Protein AF-0000000079239012 (afdb_homodimer)

Foldseek 3Di:
DPPPPPCPVPPDVPDQDAWPVGATKDKDADCDLFGHRWIKIWGPCCVVPPPDRTDIDTPDDTDDPVCSVVVNVVVVVVVVVVVVVVVVVVVVVVVVD/DPPPPPCPVPPDVPDQDAWPVGATKDKDADCDLFGHRWIKIWGPCCVVPPPDRTDIGTPDDTDDPVCSVVVNVVVVVVVVVVVVVVVVVVVVVVVVD

Radius of gyration: 22.53 Å; Cα contacts (8 Å, |Δi|>4): 258; chains: 2; bounding box: 56×64×43 Å

Secondary structure (DSSP, 8-state):
------------S---PBPTTSPBEEEE--BSSSSBT--EEEETTTTTSTTSS--EEESSPPPPHHHHHHHHHHHHHHHHHHHHHHHHHHHHHHHH-/------------S---PBPTTSPBEEEE--BSSSSBT--EEEETTTTTSTTSS--EEE-SPPPPHHHHHHHHHHHHHHHHHHHHHHHHHHHHHHHH-

Organism: Prunus dulcis (NCBI:txid3755)

Solvent-accessible surface area (backbone atoms only — not comparable to full-atom values): 11498 Å² total; per-residue (Å²): 133,84,68,80,68,60,78,60,73,62,72,64,92,60,85,80,48,65,26,92,86,68,33,51,48,41,80,44,66,46,77,46,79,84,36,55,63,38,33,29,36,30,17,63,55,26,86,77,44,79,83,72,75,55,46,70,46,73,73,47,70,81,61,31,72,65,40,48,57,46,50,58,52,52,52,53,50,46,49,51,51,52,51,51,44,50,51,51,52,52,52,41,56,59,72,74,104,132,84,68,80,67,61,77,61,73,62,71,64,92,60,83,80,48,64,27,91,86,68,32,51,48,39,80,45,65,46,77,45,78,82,36,54,63,37,33,30,35,30,18,63,55,26,84,78,42,79,82,75,75,53,46,70,46,74,72,46,70,79,63,32,73,66,38,48,56,46,51,59,53,54,51,52,49,44,53,53,50,52,52,52,42,52,52,52,53,53,52,40,53,60,71,74,103

Structure (mmCIF, N/CA/C/O backbone):
data_AF-0000000079239012-model_v1
#
loop_
_entity.id
_entity.type
_entity.pdbx_description
1 polymer 'GRF zinc finger containing protein'
#
loop_
_atom_site.group_PDB
_atom_site.id
_atom_site.type_symbol
_atom_site.label_atom_id
_atom_site.label_alt_id
_atom_site.label_comp_id
_atom_site.label_asym_id
_atom_site.label_entity_id
_atom_site.label_seq_id
_atom_site.pdbx_PDB_ins_code
_atom_site.Cartn_x
_atom_site.Cartn_y
_atom_site.Cartn_z
_atom_site.occupancy
_atom_site.B_iso_or_equiv
_atom_site.auth_seq_id
_atom_site.auth_comp_id
_atom_site.auth_asym_id
_atom_site.auth_atom_id
_atom_site.pdbx_PDB_model_num
ATOM 1 N N . MET A 1 1 ? -18.062 10.617 2.109 1 28.58 1 MET A N 1
ATOM 2 C CA . MET A 1 1 ? -16.688 10.414 1.62 1 28.58 1 MET A CA 1
ATOM 3 C C . MET A 1 1 ? -15.75 10.086 2.768 1 28.58 1 MET A C 1
ATOM 5 O O . MET A 1 1 ? -15.359 10.969 3.535 1 28.58 1 MET A O 1
ATOM 9 N N . SER A 1 2 ? -15.805 8.953 3.443 1 33.53 2 SER A N 1
ATOM 10 C CA . SER A 1 2 ? -15.039 8.625 4.641 1 33.53 2 SER A CA 1
ATOM 11 C C . SER A 1 2 ? -13.539 8.633 4.363 1 33.53 2 SER A C 1
ATOM 13 O O . SER A 1 2 ? -13.078 7.992 3.414 1 33.53 2 SER A O 1
ATOM 15 N N . GLN A 1 3 ? -12.898 9.758 4.641 1 33.31 3 GLN A N 1
ATOM 16 C CA . GLN A 1 3 ? -11.461 10 4.547 1 33.31 3 GLN A CA 1
ATOM 17 C C . GLN A 1 3 ? -10.672 8.852 5.168 1 33.31 3 GLN A C 1
ATOM 19 O O . GLN A 1 3 ? -10.969 8.422 6.285 1 33.31 3 GLN A O 1
ATOM 24 N N . ILE A 1 4 ? -10.336 7.902 4.391 1 43.72 4 ILE A N 1
ATOM 25 C CA . ILE A 1 4 ? -9.352 6.941 4.883 1 43.72 4 ILE A CA 1
ATOM 26 C C . ILE A 1 4 ? -8.406 7.629 5.859 1 43.72 4 ILE A C 1
ATOM 28 O O . ILE A 1 4 ? -7.641 8.516 5.473 1 43.72 4 ILE A O 1
ATOM 32 N N . SER A 1 5 ? -8.844 7.91 7.02 1 39.56 5 SER A N 1
ATOM 33 C CA . SER A 1 5 ? -7.949 8.492 8.016 1 39.56 5 SER A CA 1
ATOM 34 C C . SER A 1 5 ? -6.754 7.586 8.281 1 39.56 5 SER A C 1
ATOM 36 O O . SER A 1 5 ? -6.91 6.496 8.836 1 39.56 5 SER A O 1
ATOM 38 N N . PHE A 1 6 ? -5.914 7.559 7.406 1 43.34 6 PHE A N 1
ATOM 39 C CA . PHE A 1 6 ? -4.664 6.934 7.812 1 43.34 6 PHE A CA 1
ATOM 40 C C . PHE A 1 6 ? -4.258 7.387 9.211 1 43.34 6 PHE A C 1
ATOM 42 O O . PHE A 1 6 ? -4.535 8.523 9.602 1 43.34 6 PHE A O 1
ATOM 49 N N . SER A 1 7 ? -4.402 6.484 10.047 1 39.81 7 SER A N 1
ATOM 50 C CA . SER A 1 7 ? -3.934 6.879 11.375 1 39.81 7 SER A CA 1
ATOM 51 C C . SER A 1 7 ? -2.783 7.875 11.281 1 39.81 7 SER A C 1
ATOM 53 O O . SER A 1 7 ? -1.708 7.543 10.773 1 39.81 7 SER A O 1
ATOM 55 N N . SER A 1 8 ? -3.156 8.992 10.758 1 40.69 8 SER A N 1
ATOM 56 C CA . SER A 1 8 ? -2.174 10.039 11.008 1 40.69 8 SER A CA 1
ATOM 57 C C . SER A 1 8 ? -1.618 9.953 12.422 1 40.69 8 SER A C 1
ATOM 59 O O . SER A 1 8 ? -2.377 9.969 13.398 1 40.69 8 SER A O 1
ATOM 61 N N . THR A 1 9 ? -0.721 8.906 12.633 1 40.69 9 THR A N 1
ATOM 62 C CA . THR A 1 9 ? -0.052 9.141 13.906 1 40.69 9 THR A CA 1
ATOM 63 C C . THR A 1 9 ? -0.045 10.625 14.258 1 40.69 9 THR A C 1
ATOM 65 O O . THR A 1 9 ? 0.462 11.445 13.492 1 40.69 9 THR A O 1
ATOM 68 N N . ASN A 1 10 ? -1.224 11.062 14.68 1 42.16 10 ASN A N 1
ATOM 69 C CA . ASN A 1 10 ? -1.181 12.383 15.289 1 42.16 10 ASN A CA 1
ATOM 70 C C . ASN A 1 10 ? 0.164 12.656 15.953 1 42.16 10 ASN A C 1
ATOM 72 O O . ASN A 1 10 ? 0.58 11.906 16.844 1 42.16 10 ASN A O 1
ATOM 76 N N . PRO A 1 11 ? 1.068 13.352 15.344 1 42.5 11 PRO A N 1
ATOM 77 C CA . PRO A 1 11 ? 2.248 13.648 16.156 1 42.5 11 PRO A CA 1
ATOM 78 C C . PRO A 1 11 ? 1.904 13.898 17.625 1 42.5 11 PRO A C 1
ATOM 80 O O . PRO A 1 11 ? 0.874 14.508 17.922 1 42.5 11 PRO A O 1
ATOM 83 N N . SER A 1 12 ? 2.064 13.102 18.469 1 44.91 12 SER A N 1
ATOM 84 C CA . SER A 1 12 ? 2.109 13.602 19.844 1 44.91 12 SER A CA 1
ATOM 85 C C . SER A 1 12 ? 2.336 15.109 19.859 1 44.91 12 SER A C 1
ATOM 87 O O . SER A 1 12 ? 2.896 15.68 18.922 1 44.91 12 SER A O 1
ATOM 89 N N . LEU 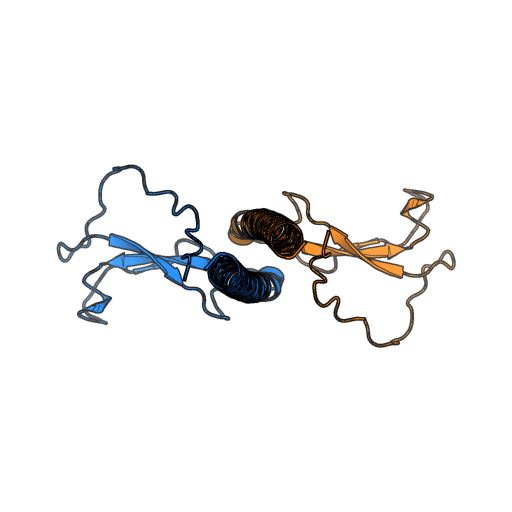A 1 13 ? 1.49 15.938 20.656 1 47.38 13 LEU A N 1
ATOM 90 C CA . LEU A 1 13 ? 1.817 17.297 21.078 1 47.38 13 LEU A CA 1
ATOM 91 C C . LEU A 1 13 ? 3.328 17.5 21.094 1 47.38 13 LEU A C 1
ATOM 93 O O . LEU A 1 13 ? 3.822 18.391 21.812 1 47.38 13 LEU A O 1
ATOM 97 N N . SER A 1 14 ? 4.137 16.625 20.719 1 51.59 14 SER A N 1
ATOM 98 C CA . SER A 1 14 ? 5.559 16.953 20.703 1 51.59 14 SER A CA 1
ATOM 99 C C . SER A 1 14 ? 5.789 18.344 20.141 1 51.59 14 SER A C 1
ATOM 101 O O . SER A 1 14 ? 4.938 18.891 19.438 1 51.59 14 SER A O 1
ATOM 103 N N . ALA A 1 15 ? 7.02 19.031 20.266 1 62.59 15 ALA A N 1
ATOM 104 C CA . ALA A 1 15 ? 7.574 20.359 20.016 1 62.59 15 ALA A CA 1
ATOM 105 C C . ALA A 1 15 ? 7.281 20.812 18.578 1 62.59 15 ALA A C 1
ATOM 107 O O . ALA A 1 15 ? 7.73 20.188 17.625 1 62.59 15 ALA A O 1
ATOM 108 N N . ARG A 1 16 ? 6.137 21.391 18.312 1 76.62 16 ARG A N 1
ATOM 109 C CA . ARG A 1 16 ? 5.855 22.062 17.047 1 76.62 16 ARG A CA 1
ATOM 110 C C . ARG A 1 16 ? 7.113 22.703 16.469 1 76.62 16 ARG A C 1
ATOM 112 O O . ARG A 1 16 ? 7.672 23.625 17.062 1 76.62 16 ARG A O 1
ATOM 119 N N . LYS A 1 17 ? 7.703 22.078 15.445 1 89.06 17 LYS A N 1
ATOM 120 C CA . LYS A 1 17 ? 8.867 22.625 14.758 1 89.06 17 LYS A CA 1
ATOM 121 C C . LYS A 1 17 ? 8.508 23.875 13.977 1 89.06 17 LYS A C 1
ATOM 123 O O . LYS A 1 17 ? 7.43 23.969 13.383 1 89.06 17 LYS A O 1
ATOM 128 N N . LEU A 1 18 ? 9.289 24.906 14.211 1 92 18 LEU A N 1
ATOM 129 C CA . LEU A 1 18 ? 9.055 26.172 13.531 1 92 18 LEU A CA 1
ATOM 130 C C . LEU A 1 18 ? 10.047 26.375 12.391 1 92 18 LEU A C 1
ATOM 132 O O . LEU A 1 18 ? 11.227 26.016 12.516 1 92 18 LEU A O 1
ATOM 136 N N . CYS A 1 19 ? 9.492 26.766 11.312 1 93.19 19 CYS A N 1
ATOM 137 C CA . CYS A 1 19 ? 10.305 27.25 10.195 1 93.19 19 CYS A CA 1
ATOM 138 C C . CYS A 1 19 ? 11.039 28.531 10.57 1 93.19 19 CYS A C 1
ATOM 140 O O . CYS A 1 19 ? 10.664 29.203 11.531 1 93.19 19 CYS A O 1
ATOM 142 N N . ARG A 1 20 ? 12.07 28.797 9.82 1 91.06 20 ARG A N 1
ATOM 143 C CA . ARG A 1 20 ? 12.812 30.031 10.07 1 91.06 20 ARG A CA 1
ATOM 144 C C . ARG A 1 20 ? 11.922 31.25 9.914 1 91.06 20 ARG A C 1
ATOM 146 O O . ARG A 1 20 ? 12.133 32.281 10.578 1 91.06 20 ARG A O 1
ATOM 153 N N . CYS A 1 21 ? 10.875 31.141 9.117 1 89.12 21 CYS A N 1
ATOM 154 C CA . CYS A 1 21 ? 10 32.281 8.844 1 89.12 21 CYS A CA 1
ATOM 155 C C . CYS A 1 21 ? 8.961 32.438 9.953 1 89.12 21 CYS A C 1
ATOM 157 O O . CYS A 1 21 ? 8.219 33.406 9.969 1 89.12 21 CYS A O 1
ATOM 159 N N . GLY A 1 22 ? 8.906 31.5 10.852 1 89.38 22 GLY A N 1
ATOM 160 C CA . GLY A 1 22 ? 7.973 31.594 11.961 1 89.38 22 GLY A CA 1
ATOM 161 C C . GLY A 1 22 ? 6.75 30.719 11.789 1 89.38 22 GLY A C 1
ATOM 162 O O . GLY A 1 22 ? 5.941 30.578 12.711 1 89.38 22 GLY A O 1
ATOM 163 N N . GLY A 1 23 ? 6.629 30.094 10.641 1 89.38 23 GLY A N 1
ATOM 164 C CA . GLY A 1 23 ? 5.496 29.203 10.398 1 89.38 23 GLY A CA 1
ATOM 165 C C . GLY A 1 23 ? 5.691 27.828 10.984 1 89.38 23 GLY A C 1
ATOM 166 O O . GLY A 1 23 ? 6.82 27.406 11.242 1 89.38 23 GLY A O 1
ATOM 167 N N . TYR A 1 24 ? 4.672 27.141 11.148 1 90.94 24 TYR A N 1
ATOM 168 C CA . TYR A 1 24 ? 4.762 25.766 11.641 1 90.94 24 TYR A CA 1
ATOM 169 C C . TYR A 1 24 ? 5.184 24.812 10.523 1 90.94 24 TYR A C 1
ATOM 171 O O . TYR A 1 24 ? 4.812 25 9.367 1 90.94 24 TYR A O 1
ATOM 179 N N . ILE A 1 25 ? 6.012 23.891 10.891 1 91.69 25 ILE A N 1
ATOM 180 C CA . ILE A 1 25 ? 6.348 22.812 9.969 1 91.69 25 ILE A CA 1
ATOM 181 C C . ILE A 1 25 ? 5.359 21.672 10.141 1 91.69 25 ILE A C 1
ATOM 183 O O . ILE A 1 25 ? 5.176 21.156 11.25 1 91.69 25 ILE A O 1
ATOM 187 N N . LYS A 1 26 ? 4.734 21.328 8.984 1 92.31 26 LYS A N 1
ATOM 188 C CA . LYS A 1 26 ? 3.711 20.297 9.023 1 92.31 26 LYS A CA 1
ATOM 189 C C . LYS A 1 26 ? 4.113 19.094 8.156 1 92.31 26 LYS A C 1
ATOM 191 O O . LYS A 1 26 ? 4.871 19.25 7.195 1 92.31 26 LYS A O 1
ATOM 196 N N . THR A 1 27 ? 3.68 17.922 8.625 1 92.94 27 THR A N 1
ATOM 197 C CA . THR A 1 27 ? 3.875 16.688 7.855 1 92.94 27 THR A CA 1
ATOM 198 C C . THR A 1 27 ? 2.727 16.484 6.875 1 92.94 27 THR A C 1
ATOM 200 O O . THR A 1 27 ? 1.557 16.609 7.242 1 92.94 27 THR A O 1
ATOM 203 N N . TRP A 1 28 ? 3.109 16.219 5.621 1 92 28 TRP A N 1
ATOM 204 C CA . TRP A 1 28 ? 2.137 15.984 4.559 1 92 28 TRP A CA 1
ATOM 205 C C . TRP A 1 28 ? 2.369 14.625 3.895 1 92 28 TRP A C 1
ATOM 207 O O . TRP A 1 28 ? 3.5 14.141 3.85 1 92 28 TRP A O 1
ATOM 217 N N . THR A 1 29 ? 1.239 14.055 3.451 1 94.56 29 THR A N 1
ATOM 218 C CA . THR A 1 29 ? 1.295 12.773 2.76 1 94.56 29 THR A CA 1
ATOM 219 C C . THR A 1 29 ? 0.587 12.859 1.409 1 94.56 29 THR A C 1
ATOM 221 O O . THR A 1 29 ? -0.642 12.789 1.343 1 94.56 29 THR A O 1
ATOM 224 N N . PRO A 1 30 ? 1.307 13.016 0.341 1 93.69 30 PRO A N 1
ATOM 225 C CA . PRO A 1 30 ? 0.691 12.984 -0.988 1 93.69 30 PRO A CA 1
ATOM 226 C C . PRO A 1 30 ? 0.228 11.586 -1.391 1 93.69 30 PRO A C 1
ATOM 228 O O . PRO A 1 30 ? 0.827 10.594 -0.976 1 93.69 30 PRO A O 1
ATOM 231 N N . TRP A 1 31 ? -0.716 11.492 -2.205 1 95 31 TRP A N 1
ATOM 232 C CA . TRP A 1 31 ? -1.249 10.227 -2.688 1 95 31 TRP A CA 1
ATOM 233 C C . TRP A 1 31 ? -1.286 10.195 -4.211 1 95 31 TRP A C 1
ATOM 235 O O . TRP A 1 31 ? -2.248 9.703 -4.805 1 95 31 TRP A O 1
ATOM 245 N N . THR A 1 32 ? -0.227 10.703 -4.758 1 94.94 32 THR A N 1
ATOM 246 C CA . THR A 1 32 ? -0.101 10.688 -6.211 1 94.94 32 THR A CA 1
ATOM 247 C C . THR A 1 32 ? 0.492 9.359 -6.684 1 94.94 32 THR A C 1
ATOM 249 O O . THR A 1 32 ? 1.014 8.586 -5.879 1 94.94 32 THR A O 1
ATOM 252 N N . ASP A 1 33 ? 0.513 9.094 -7.938 1 92.44 33 ASP A N 1
ATOM 253 C CA . ASP A 1 33 ? 1.053 7.855 -8.492 1 92.44 33 ASP A CA 1
ATOM 254 C C . ASP A 1 33 ? 2.564 7.777 -8.297 1 92.44 33 ASP A C 1
ATOM 256 O O . ASP A 1 33 ? 3.121 6.688 -8.156 1 92.44 33 ASP A O 1
ATOM 260 N N . LEU A 1 34 ? 3.232 8.812 -8.203 1 93.25 34 LEU A N 1
ATOM 261 C CA . LEU A 1 34 ? 4.684 8.867 -8.078 1 93.25 34 LEU A CA 1
ATOM 262 C C . LEU A 1 34 ? 5.109 8.773 -6.617 1 93.25 34 LEU A C 1
ATOM 264 O O . LEU A 1 34 ? 6.184 8.25 -6.309 1 93.25 34 LEU A O 1
ATOM 268 N N . ASN A 1 35 ? 4.324 9.32 -5.742 1 96.25 35 ASN A N 1
ATOM 269 C CA . ASN A 1 35 ? 4.645 9.367 -4.32 1 96.25 35 ASN A CA 1
ATOM 270 C C . ASN A 1 35 ? 3.457 8.922 -3.467 1 96.25 35 ASN A C 1
ATOM 272 O O . ASN A 1 35 ? 2.986 9.68 -2.613 1 96.25 35 ASN A O 1
ATOM 276 N N . PRO A 1 36 ? 3.113 7.738 -3.66 1 96.81 36 PRO A N 1
ATOM 277 C CA . PRO A 1 36 ? 1.96 7.316 -2.861 1 96.81 36 PRO A CA 1
ATOM 278 C C . PRO A 1 36 ? 2.307 7.102 -1.39 1 96.81 36 PRO A C 1
ATOM 280 O O . PRO A 1 36 ? 3.025 6.156 -1.054 1 96.81 36 PRO A O 1
ATOM 283 N N . GLY A 1 37 ? 1.843 7.992 -0.649 1 95.56 37 GLY A N 1
ATOM 284 C CA . GLY A 1 37 ? 1.962 7.801 0.788 1 95.56 37 GLY A CA 1
ATOM 285 C C . GLY A 1 37 ? 3.277 8.305 1.351 1 95.56 37 GLY A C 1
ATOM 286 O O . GLY A 1 37 ? 3.527 8.195 2.553 1 95.56 37 GLY A O 1
ATOM 287 N N . ARG A 1 38 ? 4.16 8.844 0.427 1 96.44 38 ARG A N 1
ATOM 288 C CA . ARG A 1 38 ? 5.445 9.344 0.902 1 96.44 38 ARG A CA 1
ATOM 289 C C . ARG A 1 38 ? 5.266 10.633 1.701 1 96.44 38 ARG A C 1
ATOM 291 O O . ARG A 1 38 ? 4.645 11.586 1.225 1 96.44 38 ARG A O 1
ATOM 298 N N . ARG A 1 39 ? 5.977 10.625 2.826 1 96.38 39 ARG A N 1
ATOM 299 C CA . ARG A 1 39 ? 5.754 11.789 3.676 1 96.38 39 ARG A CA 1
ATOM 300 C C . ARG A 1 39 ? 6.863 12.82 3.494 1 96.38 39 ARG A C 1
ATOM 302 O O . ARG A 1 39 ? 8.016 12.4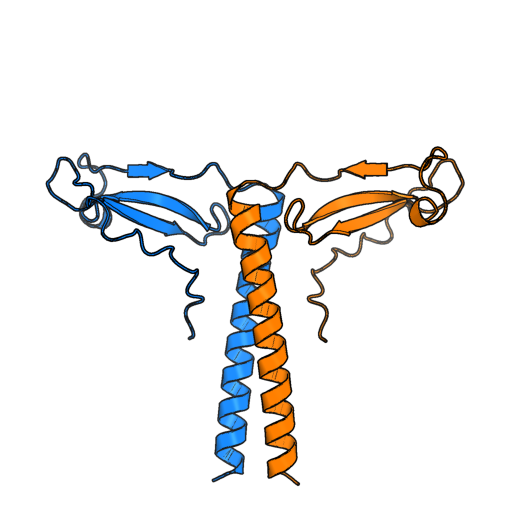61 3.234 1 96.38 39 ARG A O 1
ATOM 309 N N . PHE A 1 40 ? 6.406 14.023 3.627 1 93 40 PHE A N 1
ATOM 310 C CA . PHE A 1 40 ? 7.352 15.133 3.689 1 93 40 PHE A CA 1
ATOM 311 C C . PHE A 1 40 ? 6.906 16.156 4.719 1 93 40 PHE A C 1
ATOM 313 O O . PHE A 1 40 ? 5.762 16.141 5.176 1 93 40 PHE A O 1
ATOM 320 N N . GLU A 1 41 ? 7.848 16.953 5.152 1 93.31 41 GLU A N 1
ATOM 321 C CA . GLU A 1 41 ? 7.531 18.078 6.016 1 93.31 41 GLU A CA 1
ATOM 322 C C . GLU A 1 41 ? 7.762 19.406 5.293 1 93.31 41 GLU A C 1
ATOM 324 O O . GLU A 1 41 ? 8.711 19.547 4.516 1 93.31 41 GLU A O 1
ATOM 329 N N . ALA A 1 42 ? 6.852 20.312 5.594 1 92.31 42 ALA A N 1
ATOM 330 C CA . ALA A 1 42 ? 6.98 21.625 4.973 1 92.31 42 ALA A CA 1
ATOM 331 C C . ALA A 1 42 ? 6.383 22.719 5.859 1 92.31 42 ALA A C 1
ATOM 333 O O . ALA A 1 42 ? 5.492 22.453 6.664 1 92.31 42 ALA A O 1
ATOM 334 N N . CYS A 1 43 ? 7.02 23.844 5.668 1 92.94 43 CYS A N 1
ATOM 335 C CA . CYS A 1 43 ? 6.449 25 6.328 1 92.94 43 CYS A CA 1
ATOM 336 C C . CYS A 1 43 ? 5.031 25.266 5.836 1 92.94 43 CYS A C 1
ATOM 338 O O . CYS A 1 43 ? 4.766 25.219 4.633 1 92.94 43 CYS A O 1
ATOM 340 N N . GLU A 1 44 ? 4.168 25.484 6.66 1 89.38 44 GLU A N 1
ATOM 341 C CA . GLU A 1 44 ? 2.775 25.734 6.297 1 89.38 44 GLU A CA 1
ATOM 342 C C . GLU A 1 44 ? 2.633 27.016 5.48 1 89.38 44 GLU A C 1
ATOM 344 O O . GLU A 1 44 ? 1.663 27.172 4.738 1 89.38 44 GLU A O 1
ATOM 349 N N . MET A 1 45 ? 3.623 27.859 5.605 1 86.62 45 MET A N 1
ATOM 350 C CA . MET A 1 45 ? 3.576 29.109 4.871 1 86.62 45 MET A CA 1
ATOM 351 C C . MET A 1 45 ? 4.102 28.938 3.449 1 86.62 45 MET A C 1
ATOM 353 O O . MET A 1 45 ? 4.035 29.859 2.637 1 86.62 45 MET A O 1
ATOM 357 N N . SER A 1 46 ? 4.73 27.672 3.229 1 83.12 46 SER A N 1
ATOM 358 C CA . SER A 1 46 ? 5.289 27.406 1.905 1 83.12 46 SER A CA 1
ATOM 359 C C . SER A 1 46 ? 4.199 27.406 0.838 1 83.12 46 SER A C 1
ATOM 361 O O . SER A 1 46 ? 4.414 27.875 -0.279 1 83.12 46 SER A O 1
ATOM 363 N N . ARG A 1 47 ? 3.072 26.703 1.142 1 70.38 47 ARG A N 1
ATOM 364 C CA . ARG A 1 47 ? 1.999 26.703 0.153 1 70.38 47 ARG A CA 1
ATOM 365 C C . ARG A 1 47 ? 1.629 28.109 -0.271 1 70.38 47 ARG A C 1
ATOM 367 O O . ARG A 1 47 ? 1.174 28.328 -1.396 1 70.38 47 ARG A O 1
ATOM 374 N N . ARG A 1 48 ? 1.799 29.062 0.67 1 61.09 48 ARG A N 1
ATOM 375 C CA . ARG A 1 48 ? 1.431 30.453 0.399 1 61.09 48 ARG A CA 1
ATOM 376 C C . ARG A 1 48 ? 2.506 31.156 -0.425 1 61.09 48 ARG A C 1
ATOM 378 O O . ARG A 1 48 ? 2.197 32 -1.255 1 61.09 48 ARG A O 1
ATOM 385 N N . ASN A 1 49 ? 3.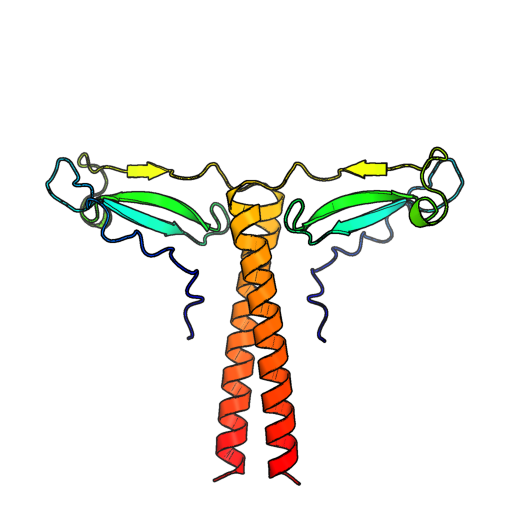834 30.797 -0.319 1 59.22 49 ASN A N 1
ATOM 386 C CA . ASN A 1 49 ? 4.902 31.5 -1.031 1 59.22 49 ASN A CA 1
ATOM 387 C C . ASN A 1 49 ? 5.992 30.531 -1.484 1 59.22 49 ASN A C 1
ATOM 389 O O . ASN A 1 49 ? 7 30.359 -0.793 1 59.22 49 ASN A O 1
ATOM 393 N N . ARG A 1 50 ? 5.781 29.828 -2.482 1 56.81 50 ARG A N 1
ATOM 394 C CA . ARG A 1 50 ? 6.734 28.922 -3.105 1 56.81 50 ARG A CA 1
ATOM 395 C C . ARG A 1 50 ? 8.039 29.641 -3.441 1 56.81 50 ARG A C 1
ATOM 397 O O . ARG A 1 50 ? 8.016 30.766 -3.939 1 56.81 50 ARG A O 1
ATOM 404 N N . GLY A 1 51 ? 9.117 29.297 -2.809 1 61.56 51 GLY A N 1
ATOM 405 C CA . GLY A 1 51 ? 10.406 29.844 -3.205 1 61.56 51 GLY A CA 1
ATOM 406 C C . GLY A 1 51 ? 11.055 30.688 -2.127 1 61.56 51 GLY A C 1
ATOM 407 O O . GLY A 1 51 ? 12.195 31.125 -2.283 1 61.56 51 GLY A O 1
ATOM 408 N N . ASN A 1 52 ? 10.43 30.969 -1.059 1 65.06 52 ASN A N 1
ATOM 409 C CA . ASN A 1 52 ? 10.992 32.031 -0.207 1 65.06 52 ASN A CA 1
ATOM 410 C C . ASN A 1 52 ? 11.656 31.438 1.034 1 65.06 52 ASN A C 1
ATOM 412 O O . ASN A 1 52 ? 11.664 32.062 2.096 1 65.06 52 ASN A O 1
ATOM 416 N N . GLY A 1 53 ? 12.336 30.281 0.831 1 83.94 53 GLY A N 1
ATOM 417 C CA . GLY A 1 53 ? 13.156 29.859 1.947 1 83.94 53 GLY A CA 1
ATOM 418 C C . GLY A 1 53 ? 12.398 29.047 2.979 1 83.94 53 GLY A C 1
ATOM 419 O O . GLY A 1 53 ? 12.82 28.938 4.133 1 83.94 53 GLY A O 1
ATOM 420 N N . HIS A 1 54 ? 11.297 28.656 2.58 1 90.69 54 HIS A N 1
ATOM 421 C CA . HIS A 1 54 ? 10.523 27.859 3.527 1 90.69 54 HIS A CA 1
ATOM 422 C C . HIS A 1 54 ? 11.062 26.438 3.621 1 90.69 54 HIS A C 1
ATOM 424 O O . HIS A 1 54 ? 11.516 25.875 2.621 1 90.69 54 HIS A O 1
ATOM 430 N N . HIS A 1 55 ? 11.023 25.984 4.832 1 92.94 55 HIS A N 1
ATOM 431 C CA . HIS A 1 55 ? 11.492 24.625 5.09 1 92.94 55 HIS A CA 1
ATOM 432 C C . HIS A 1 55 ? 10.672 23.609 4.305 1 92.94 55 HIS A C 1
ATOM 434 O O . HIS A 1 55 ? 9.445 23.734 4.211 1 92.94 55 HIS A O 1
ATOM 440 N N . TRP A 1 56 ? 11.383 22.688 3.682 1 93.12 56 TRP A N 1
ATOM 441 C CA . TRP A 1 56 ? 10.789 21.531 3.012 1 93.12 56 TRP A CA 1
ATOM 442 C C . TRP A 1 56 ? 11.773 20.375 2.947 1 93.12 56 TRP A C 1
ATOM 444 O O . TRP A 1 56 ? 12.945 20.562 2.617 1 93.12 56 TRP A O 1
ATOM 454 N N . GLU A 1 57 ? 11.266 19.109 3.396 1 93.44 57 GLU A N 1
ATOM 455 C CA . GLU A 1 57 ? 12.133 17.922 3.357 1 93.44 57 GLU A CA 1
ATOM 456 C C . GLU A 1 57 ? 11.312 16.641 3.312 1 93.44 57 GLU A C 1
ATOM 458 O O . GLU A 1 57 ? 10.305 16.516 4.016 1 93.44 57 GLU A O 1
ATOM 463 N N . TRP A 1 58 ? 11.891 15.719 2.502 1 95.25 58 TRP A N 1
ATOM 464 C CA . TRP A 1 58 ? 11.266 14.406 2.539 1 95.25 58 TRP A CA 1
ATOM 465 C C . TRP A 1 58 ? 11.547 13.703 3.861 1 95.25 58 TRP A C 1
ATOM 467 O O . TRP A 1 58 ? 12.672 13.742 4.363 1 95.25 58 TRP A O 1
ATOM 477 N N . LEU A 1 59 ? 10.492 13.125 4.328 1 95 59 LEU A N 1
ATOM 478 C CA . LEU A 1 59 ? 10.648 12.32 5.531 1 95 59 LEU A CA 1
ATOM 479 C C . LEU A 1 59 ? 10.93 10.867 5.18 1 95 59 LEU A C 1
ATOM 481 O O . LEU A 1 59 ? 11.617 10.164 5.922 1 95 59 LEU A O 1
ATOM 485 N N . ASP A 1 60 ? 10.414 10.461 4.035 1 96.56 60 ASP A N 1
ATOM 486 C CA . ASP A 1 60 ? 10.539 9.07 3.615 1 96.56 60 ASP A CA 1
ATOM 487 C C . ASP A 1 60 ? 11.367 8.953 2.34 1 96.56 60 ASP A C 1
ATOM 489 O O . ASP A 1 60 ? 11.422 9.891 1.54 1 96.56 60 ASP A O 1
ATOM 493 N N . ALA A 1 61 ? 12 7.758 2.23 1 96.69 61 ALA A N 1
ATOM 494 C CA . ALA A 1 61 ? 12.594 7.414 0.939 1 96.69 61 ALA A CA 1
ATOM 495 C C . ALA A 1 61 ? 11.516 7.246 -0.129 1 96.69 61 ALA A C 1
ATOM 497 O O . ALA A 1 61 ? 10.328 7.148 0.189 1 96.69 61 ALA A O 1
ATOM 498 N N . PRO A 1 62 ? 11.977 7.258 -1.313 1 96.88 62 PRO A N 1
ATOM 499 C CA . PRO A 1 62 ? 10.977 7.004 -2.357 1 96.88 62 PRO A CA 1
ATOM 500 C C . PRO A 1 62 ? 10.242 5.68 -2.164 1 96.88 62 PRO A C 1
ATOM 502 O O . PRO A 1 62 ? 10.852 4.691 -1.741 1 96.88 62 PRO A O 1
ATOM 505 N N . THR A 1 63 ? 9.055 5.703 -2.486 1 97.06 63 THR A N 1
ATOM 506 C CA . THR A 1 63 ? 8.273 4.473 -2.434 1 97.06 63 THR A CA 1
ATOM 507 C C . THR A 1 63 ? 8.82 3.445 -3.424 1 97.06 63 THR A C 1
ATOM 509 O O . THR A 1 63 ? 9.148 3.787 -4.562 1 97.06 63 THR A O 1
ATOM 512 N N . CYS A 1 64 ? 8.875 2.256 -2.902 1 97.31 64 CYS A N 1
ATOM 513 C CA . CYS A 1 64 ? 9.422 1.186 -3.729 1 97.31 64 CYS A CA 1
ATOM 514 C C . CYS A 1 64 ? 8.492 0.874 -4.898 1 97.31 64 CYS A C 1
ATOM 516 O O . CYS A 1 64 ? 7.32 1.248 -4.887 1 97.31 64 CYS A O 1
ATOM 518 N N . ALA A 1 65 ? 9.062 0.165 -5.871 1 95.88 65 ALA A N 1
ATOM 519 C CA . ALA A 1 65 ? 8.336 -0.123 -7.105 1 95.88 65 ALA A CA 1
ATOM 520 C C . ALA A 1 65 ? 7.027 -0.854 -6.812 1 95.88 65 ALA A C 1
ATOM 522 O O . ALA A 1 65 ? 5.973 -0.489 -7.336 1 95.88 65 ALA A O 1
ATOM 523 N N . ARG A 1 66 ? 7.125 -1.837 -6.039 1 95.31 66 ARG A N 1
ATOM 524 C CA . ARG A 1 66 ? 5.926 -2.605 -5.715 1 95.31 66 ARG A CA 1
ATOM 525 C C . ARG A 1 66 ? 4.898 -1.742 -4.996 1 95.31 66 ARG A C 1
ATOM 527 O O . ARG A 1 66 ? 3.695 -1.86 -5.242 1 95.31 66 ARG A O 1
ATOM 534 N N . GLY A 1 67 ? 5.363 -0.94 -4.117 1 95.62 67 GLY A N 1
ATOM 535 C CA . GLY A 1 67 ? 4.461 -0.02 -3.443 1 95.62 67 GLY A CA 1
ATOM 536 C C . GLY A 1 67 ? 3.74 0.915 -4.398 1 95.62 67 GLY A C 1
ATOM 537 O O . GLY A 1 67 ? 2.547 1.179 -4.234 1 95.62 67 GLY A O 1
ATOM 538 N N . LYS A 1 68 ? 4.449 1.38 -5.367 1 97 68 LYS A N 1
ATOM 539 C CA . LYS A 1 68 ? 3.854 2.287 -6.344 1 97 68 LYS A CA 1
ATOM 540 C C . LYS A 1 68 ? 2.775 1.584 -7.164 1 97 68 LYS A C 1
ATOM 542 O O . LYS A 1 68 ? 1.854 2.229 -7.668 1 97 68 LYS A O 1
ATOM 547 N N . GLU A 1 69 ? 2.938 0.328 -7.195 1 95.81 69 GLU A N 1
ATOM 548 C CA . GLU A 1 69 ? 1.933 -0.462 -7.902 1 95.81 69 GLU A CA 1
ATOM 549 C C . GLU A 1 69 ? 0.732 -0.757 -7.008 1 95.81 69 GLU A C 1
ATOM 551 O O . GLU A 1 69 ? -0.415 -0.558 -7.41 1 95.81 69 GLU A O 1
ATOM 556 N N . LEU A 1 70 ? 1.008 -1.1 -5.836 1 96.62 70 LEU A N 1
ATOM 557 C CA . LEU A 1 70 ? -0.026 -1.677 -4.984 1 96.62 70 LEU A CA 1
ATOM 558 C C . LEU A 1 70 ? -0.816 -0.584 -4.273 1 96.62 70 LEU A C 1
ATOM 560 O O . LEU A 1 70 ? -2.045 -0.655 -4.188 1 96.62 70 LEU A O 1
ATOM 564 N N . ILE A 1 71 ? -0.127 0.379 -3.781 1 96.56 71 ILE A N 1
ATOM 565 C CA . ILE A 1 71 ? -0.76 1.326 -2.869 1 96.56 71 ILE A CA 1
ATOM 566 C C . ILE A 1 71 ? -1.856 2.096 -3.605 1 96.56 71 ILE A C 1
ATOM 568 O O . ILE A 1 71 ? -3 2.146 -3.148 1 96.56 71 ILE A O 1
ATOM 572 N N . PRO A 1 72 ? -1.572 2.635 -4.805 1 96.12 72 PRO A N 1
ATOM 573 C CA . PRO A 1 72 ? -2.674 3.307 -5.5 1 96.12 72 PRO A CA 1
ATOM 574 C C . PRO A 1 72 ? -3.834 2.365 -5.812 1 96.12 72 PRO A C 1
ATOM 576 O O . PRO A 1 72 ? -4.996 2.77 -5.742 1 96.12 72 PRO A O 1
ATOM 579 N N . GLY A 1 73 ? -3.574 1.186 -6.152 1 95 73 GLY A N 1
ATOM 580 C CA . GLY A 1 73 ? -4.617 0.21 -6.422 1 95 73 GLY A CA 1
ATOM 581 C C . GLY A 1 73 ? -5.5 -0.068 -5.219 1 95 73 GLY A C 1
ATOM 582 O O . GLY A 1 73 ? -6.727 -0.112 -5.34 1 95 73 GLY A O 1
ATOM 583 N N . LEU A 1 74 ? -4.855 -0.235 -4.117 1 94.75 74 LEU A N 1
ATOM 584 C CA . LEU A 1 74 ? -5.598 -0.475 -2.883 1 94.75 74 LEU A CA 1
ATOM 585 C C . LEU A 1 74 ? -6.465 0.728 -2.525 1 94.75 74 LEU A C 1
ATOM 587 O O . LEU A 1 74 ? -7.609 0.567 -2.1 1 94.75 74 LEU A O 1
ATOM 591 N N . MET A 1 75 ? -5.984 1.875 -2.75 1 94.56 75 MET A N 1
ATOM 592 C CA . MET A 1 75 ? -6.723 3.102 -2.463 1 94.56 75 MET A CA 1
ATOM 593 C C . MET A 1 75 ? -7.941 3.225 -3.369 1 94.56 75 MET A C 1
ATOM 595 O O . MET A 1 75 ? -9.016 3.621 -2.918 1 94.56 75 MET A O 1
ATOM 599 N N . ARG A 1 76 ? -7.758 2.912 -4.621 1 95.31 76 ARG A N 1
ATOM 600 C CA . ARG A 1 76 ? -8.891 2.967 -5.543 1 95.31 76 ARG A CA 1
ATOM 601 C C . ARG A 1 76 ? -9.977 1.982 -5.133 1 95.31 76 ARG A C 1
ATOM 603 O O . ARG A 1 76 ? -11.164 2.311 -5.168 1 95.31 76 ARG A O 1
ATOM 610 N N . ARG A 1 77 ? -9.609 0.875 -4.77 1 95.94 77 ARG A N 1
ATOM 611 C CA . ARG A 1 77 ? -10.57 -0.136 -4.352 1 95.94 77 ARG A CA 1
ATOM 612 C C . ARG A 1 77 ? -11.305 0.298 -3.086 1 95.94 77 ARG A C 1
ATOM 614 O O . ARG A 1 77 ? -12.516 0.102 -2.967 1 95.94 77 ARG A O 1
ATOM 621 N N . MET A 1 78 ? -10.555 0.811 -2.227 1 95.88 78 MET A N 1
ATOM 622 C CA . MET A 1 78 ? -11.156 1.276 -0.981 1 95.88 78 MET A CA 1
ATOM 623 C C . MET A 1 78 ? -12.172 2.381 -1.249 1 95.88 78 MET A C 1
ATOM 625 O O . MET A 1 78 ? -13.25 2.398 -0.648 1 95.88 78 MET A O 1
ATOM 629 N N . ARG A 1 79 ? -11.844 3.197 -2.088 1 95.12 79 ARG A N 1
ATOM 630 C CA . ARG A 1 79 ? -12.781 4.254 -2.449 1 95.12 79 ARG A CA 1
ATOM 631 C C . ARG A 1 79 ? -14.047 3.672 -3.074 1 95.12 79 ARG A C 1
ATOM 633 O O . ARG A 1 79 ? -15.156 4.109 -2.764 1 95.12 79 ARG A O 1
ATOM 640 N N . ALA A 1 80 ? -13.836 2.75 -3.941 1 96.81 80 ALA A N 1
ATOM 641 C CA . ALA A 1 80 ? -14.977 2.084 -4.562 1 96.81 80 ALA A CA 1
ATOM 642 C C . ALA A 1 80 ? -15.852 1.394 -3.518 1 96.81 80 ALA A C 1
ATOM 644 O O . ALA A 1 80 ? -17.078 1.464 -3.578 1 96.81 80 ALA A O 1
ATOM 645 N N . MET A 1 81 ? -15.242 0.773 -2.533 1 96.81 81 MET A N 1
ATOM 646 C CA . MET A 1 81 ? -15.977 0.086 -1.473 1 96.81 81 MET A CA 1
ATOM 647 C C . MET A 1 81 ? -16.734 1.081 -0.606 1 96.81 81 MET A C 1
ATOM 649 O O . MET A 1 81 ? -17.844 0.796 -0.163 1 96.81 81 MET A O 1
ATOM 653 N N . GLU A 1 82 ? -16.109 2.184 -0.368 1 95.88 82 GLU A N 1
ATOM 654 C CA . GLU A 1 82 ? -16.797 3.234 0.375 1 95.88 82 GLU A CA 1
ATOM 655 C C . GLU A 1 82 ? -18.062 3.695 -0.359 1 95.88 82 GLU A C 1
ATOM 657 O O . GLU A 1 82 ? -19.109 3.889 0.258 1 95.88 82 GLU A O 1
ATOM 662 N N . GLU A 1 83 ? -17.938 3.873 -1.644 1 97 83 GLU A N 1
ATOM 663 C CA . GLU A 1 83 ? -19.094 4.273 -2.443 1 97 83 GLU A CA 1
ATOM 664 C C . GLU A 1 83 ? -20.172 3.201 -2.416 1 97 83 GLU A C 1
ATOM 666 O O . GLU A 1 83 ? -21.359 3.518 -2.318 1 97 83 GLU A O 1
ATOM 671 N N . ASP A 1 84 ? -19.828 1.984 -2.496 1 97.44 84 ASP A N 1
ATOM 672 C CA . ASP A 1 84 ? -20.766 0.877 -2.432 1 97.44 84 ASP A CA 1
ATOM 673 C C . ASP A 1 84 ? -21.516 0.862 -1.094 1 97.44 84 ASP A C 1
ATOM 675 O O . ASP A 1 84 ? -22.719 0.6 -1.045 1 97.44 84 ASP A O 1
ATOM 679 N N . LEU A 1 85 ? -20.828 1.111 -0.087 1 96.44 85 LEU A N 1
ATOM 680 C CA . LEU A 1 85 ? -21.422 1.14 1.241 1 96.44 85 LEU A CA 1
ATOM 681 C C . LEU A 1 85 ? -22.453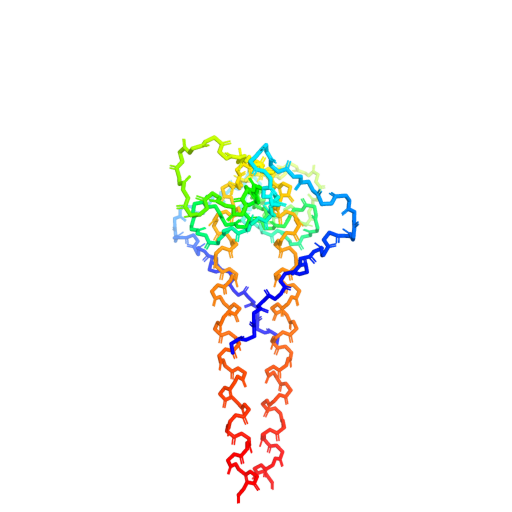 2.252 1.346 1 96.44 85 LEU A C 1
ATOM 683 O O . LEU A 1 85 ? -23.547 2.051 1.903 1 96.44 85 LEU A O 1
ATOM 687 N N . LYS A 1 86 ? -22.047 3.332 0.798 1 96.5 86 LYS A N 1
ATOM 688 C CA . LYS A 1 86 ? -22.969 4.457 0.811 1 96.5 86 LYS A CA 1
ATOM 689 C C . LYS A 1 86 ? -24.25 4.125 0.033 1 96.5 86 LYS A C 1
ATOM 691 O O . LYS A 1 86 ? -25.359 4.426 0.482 1 96.5 86 LYS A O 1
ATOM 696 N N . LEU A 1 87 ? -24.109 3.512 -1.074 1 95.5 87 LEU A N 1
ATOM 697 C CA . LEU A 1 87 ? -25.25 3.146 -1.913 1 95.5 87 LEU A CA 1
ATOM 698 C C . LEU A 1 87 ? -26.156 2.154 -1.195 1 95.5 87 LEU A C 1
ATOM 700 O O . LEU A 1 87 ? -27.375 2.295 -1.226 1 95.5 87 LEU A O 1
ATOM 704 N N . LYS A 1 88 ? -25.625 1.229 -0.51 1 95.25 88 LYS A N 1
ATOM 705 C CA . LYS A 1 88 ? -26.422 0.236 0.201 1 95.25 88 LYS A CA 1
ATOM 706 C C . LYS A 1 88 ? -27.156 0.865 1.381 1 95.25 88 LYS A C 1
ATOM 708 O O . LYS A 1 88 ? -28.281 0.469 1.701 1 95.25 88 LYS A O 1
ATOM 713 N N . GLU A 1 89 ? -26.469 1.747 1.999 1 93.12 89 GLU A N 1
ATOM 714 C CA . GLU A 1 89 ? -27.109 2.459 3.1 1 93.12 89 GLU A CA 1
ATOM 715 C C . GLU A 1 89 ? -28.312 3.26 2.609 1 93.12 89 GLU A C 1
ATOM 717 O O . GLU A 1 89 ? -29.359 3.268 3.254 1 93.12 89 GLU A O 1
ATOM 722 N N . GLU A 1 90 ? -28.172 3.9 1.485 1 94.19 90 GLU A N 1
ATOM 723 C CA . GLU A 1 90 ? -29.266 4.676 0.904 1 94.19 90 GLU A CA 1
ATOM 724 C C . GLU A 1 90 ? -30.422 3.773 0.485 1 94.19 90 GLU A C 1
ATOM 726 O O . GLU A 1 90 ? -31.594 4.117 0.683 1 94.19 90 GLU A O 1
ATOM 731 N N . GLN A 1 91 ? -30.156 2.682 -0.043 1 92.06 91 GLN A N 1
ATOM 732 C CA . GLN A 1 91 ? -31.188 1.731 -0.459 1 92.06 91 GLN A CA 1
ATOM 733 C C . GLN A 1 91 ? -31.969 1.202 0.742 1 92.06 91 GLN A C 1
ATOM 735 O O . GLN A 1 91 ? -33.188 1.033 0.673 1 92.06 91 GLN A O 1
ATOM 740 N N . LYS A 1 92 ? -31.25 0.841 1.783 1 89.69 92 LYS A N 1
ATOM 741 C CA . LYS A 1 92 ? -31.906 0.383 3.004 1 89.69 92 LYS A CA 1
ATOM 742 C C . LYS A 1 92 ? -32.844 1.445 3.551 1 89.69 92 LYS A C 1
ATOM 744 O O . LYS A 1 92 ? -33.969 1.129 3.984 1 89.69 92 LYS A O 1
ATOM 749 N N . LYS A 1 93 ? -32.438 2.684 3.57 1 88.81 93 LYS A N 1
ATOM 750 C CA . LYS A 1 93 ? -33.281 3.777 4.059 1 88.81 93 LYS A CA 1
ATOM 751 C C . LYS A 1 93 ? -34.531 3.93 3.207 1 88.81 93 LYS A C 1
ATOM 753 O O . LYS A 1 93 ? -35.594 4.23 3.729 1 88.81 93 LYS A O 1
ATOM 758 N N . GLU A 1 94 ? -34.438 3.654 1.958 1 88.38 94 GLU A N 1
ATOM 759 C CA . GLU A 1 94 ? -35.594 3.777 1.045 1 88.38 94 GLU A CA 1
ATOM 760 C C . GLU A 1 94 ? -36.594 2.66 1.271 1 88.38 94 GLU A C 1
ATOM 762 O O . GLU A 1 94 ? -37.812 2.863 1.092 1 88.38 94 GLU A O 1
ATOM 767 N N . VAL A 1 95 ? -36.219 1.508 1.667 1 85.88 95 VAL A N 1
ATOM 768 C CA . VAL A 1 95 ? -37.125 0.384 1.878 1 85.88 95 VAL A CA 1
ATOM 769 C C . VAL A 1 95 ? -37.781 0.511 3.244 1 85.88 95 VAL A C 1
ATOM 771 O O . VAL A 1 95 ? -38.906 0.029 3.439 1 85.88 95 VAL A O 1
ATOM 774 N N . GLU A 1 96 ? -37.125 1.062 4.152 1 82 96 GLU A N 1
ATOM 775 C CA . GLU A 1 96 ? -37.688 1.253 5.488 1 82 96 GLU A CA 1
ATOM 776 C C . GLU A 1 96 ? -38.719 2.355 5.488 1 82 96 GLU A C 1
ATOM 778 O O . GLU A 1 96 ? -39.625 2.367 6.34 1 82 96 GLU A O 1
ATOM 783 N N . ASP A 1 97 ? -38.594 3.354 4.613 1 76.44 97 ASP A N 1
ATOM 784 C CA . ASP A 1 97 ? -39.594 4.41 4.527 1 76.44 97 ASP A CA 1
ATOM 785 C C . ASP A 1 97 ? -40.75 3.992 3.635 1 76.44 97 ASP A C 1
ATOM 787 O O . ASP A 1 97 ? -41.906 4.352 3.896 1 76.44 97 ASP A O 1
ATOM 791 N N . MET B 1 1 ? -16.469 -13.578 1.301 1 28.77 1 MET B N 1
ATOM 792 C CA . MET B 1 1 ? -15.078 -13.195 1.503 1 28.77 1 MET B CA 1
ATOM 793 C C . MET B 1 1 ? -14.445 -12.75 0.191 1 28.77 1 MET B C 1
ATOM 795 O O . MET B 1 1 ? -14.086 -13.578 -0.646 1 28.77 1 MET B O 1
ATOM 799 N N . SER B 1 2 ? -14.828 -11.641 -0.451 1 33.38 2 SER B N 1
ATOM 800 C CA . SER B 1 2 ? -14.398 -11.227 -1.782 1 33.38 2 SER B CA 1
ATOM 801 C C . SER B 1 2 ? -12.898 -10.961 -1.819 1 33.38 2 SER B C 1
ATOM 803 O O . SER B 1 2 ? -12.367 -10.234 -0.979 1 33.38 2 SER B O 1
ATOM 805 N N . GLN B 1 3 ? -12.133 -11.977 -2.236 1 32.53 3 GLN B N 1
ATOM 806 C CA . GLN B 1 3 ? -10.688 -11.992 -2.439 1 32.53 3 GLN B CA 1
ATOM 807 C C . GLN B 1 3 ? -10.219 -10.742 -3.176 1 32.53 3 GLN B C 1
ATOM 809 O O . GLN B 1 3 ? -10.812 -10.344 -4.184 1 32.53 3 GLN B O 1
ATOM 814 N N . ILE B 1 4 ? -9.859 -9.75 -2.451 1 43.5 4 ILE B N 1
ATOM 815 C CA . ILE B 1 4 ? -9.148 -8.672 -3.123 1 43.5 4 ILE B CA 1
ATOM 816 C C . ILE B 1 4 ? -8.367 -9.227 -4.309 1 43.5 4 ILE B C 1
ATOM 818 O O . ILE B 1 4 ? -7.426 -10.008 -4.129 1 43.5 4 ILE B O 1
ATOM 822 N N . SER B 1 5 ? -9.008 -9.578 -5.359 1 39 5 SER B N 1
ATOM 823 C CA . SER B 1 5 ? -8.289 -10.039 -6.543 1 39 5 SER B CA 1
ATOM 824 C C . SER B 1 5 ? -7.305 -8.984 -7.043 1 39 5 SER B C 1
ATOM 826 O O . SER B 1 5 ? -7.715 -7.934 -7.543 1 39 5 SER B O 1
ATOM 828 N N . PHE B 1 6 ? -6.312 -8.82 -6.34 1 43.31 6 PHE B N 1
ATOM 829 C CA . PHE B 1 6 ? -5.27 -8.047 -7 1 43.31 6 PHE B CA 1
ATOM 830 C C . PHE B 1 6 ? -5.117 -8.477 -8.453 1 43.31 6 PHE B C 1
ATOM 832 O O . PHE B 1 6 ? -5.301 -9.648 -8.781 1 43.31 6 PHE B O 1
ATOM 839 N N . SER B 1 7 ? -5.602 -7.633 -9.242 1 39.84 7 SER B N 1
ATOM 840 C CA . SER B 1 7 ? -5.383 -7.992 -10.641 1 39.84 7 SER B CA 1
ATOM 841 C C . SER B 1 7 ? -4.086 -8.781 -10.812 1 39.84 7 SER B C 1
ATOM 843 O O . SER B 1 7 ? -2.998 -8.25 -10.594 1 39.84 7 SER B O 1
ATOM 845 N N . SER B 1 8 ? -4.129 -9.914 -10.211 1 40.59 8 SER B N 1
ATOM 846 C CA . SER B 1 8 ? -3.072 -10.797 -10.695 1 40.59 8 SER B CA 1
ATOM 847 C C . SER B 1 8 ? -2.9 -10.664 -12.211 1 40.59 8 SER B C 1
ATOM 849 O O . SER B 1 8 ? -3.857 -10.844 -12.969 1 40.59 8 SER B O 1
ATOM 851 N N . THR B 1 9 ? -2.246 -9.484 -12.609 1 40.84 9 THR B N 1
ATOM 852 C CA . THR B 1 9 ? -1.871 -9.648 -14.016 1 40.84 9 THR B CA 1
ATOM 853 C C . THR B 1 9 ? -1.727 -11.125 -14.367 1 40.84 9 THR B C 1
ATOM 855 O O . THR B 1 9 ? -0.952 -11.844 -13.742 1 40.84 9 THR B O 1
ATOM 858 N N . ASN B 1 10 ? -2.895 -11.734 -14.539 1 41.84 10 ASN B N 1
ATOM 859 C CA . ASN B 1 10 ? -2.793 -13.055 -15.148 1 41.84 10 ASN B CA 1
ATOM 860 C C . ASN B 1 10 ? -1.593 -13.148 -16.094 1 41.84 10 ASN B C 1
ATOM 862 O O . ASN B 1 10 ? -1.492 -12.391 -17.047 1 41.84 10 ASN B O 1
ATOM 866 N N . PRO B 1 11 ? -0.484 -13.672 -15.656 1 42.41 11 PRO B N 1
ATOM 867 C CA . PRO B 1 11 ? 0.518 -13.828 -16.719 1 42.41 11 PRO B CA 1
ATOM 868 C C . PRO B 1 11 ? -0.102 -14.164 -18.078 1 42.41 11 PRO B C 1
ATOM 870 O O . PRO B 1 11 ? -1.074 -14.922 -18.141 1 42.41 11 PRO B O 1
ATOM 873 N N . SER B 1 12 ? -0.256 -13.375 -18.938 1 44.81 12 SER B N 1
ATOM 874 C CA . SER B 1 12 ? -0.433 -13.914 -20.281 1 44.81 12 SER B CA 1
ATOM 875 C C . SER B 1 12 ? -0.01 -15.375 -20.359 1 44.81 12 SER B C 1
ATOM 877 O O . SER B 1 12 ? 0.804 -15.836 -19.547 1 44.81 12 SER B O 1
ATOM 879 N N . LEU B 1 13 ? -0.86 -16.328 -20.953 1 47.06 13 LEU B N 1
ATOM 880 C CA . LEU B 1 13 ? -0.431 -17.641 -21.438 1 47.06 13 LEU B CA 1
ATOM 881 C C . LEU B 1 13 ? 1.057 -17.641 -21.766 1 47.06 13 LEU B C 1
ATOM 883 O O . LEU B 1 13 ? 1.511 -18.422 -22.609 1 47.06 13 LEU B O 1
ATOM 887 N N . SER B 1 14 ? 1.789 -16.641 -21.531 1 51.53 14 SER B N 1
ATOM 888 C CA . SER B 1 14 ? 3.219 -16.766 -21.781 1 51.53 14 SER B CA 1
ATOM 889 C C . SER B 1 14 ? 3.756 -18.109 -21.312 1 51.53 14 SER B C 1
ATOM 891 O O . SER B 1 14 ? 3.133 -18.781 -20.484 1 51.53 14 SER B O 1
ATOM 893 N N . ALA B 1 15 ? 4.992 -18.625 -21.734 1 62.69 15 ALA B N 1
ATOM 894 C CA . ALA B 1 15 ? 5.758 -19.859 -21.641 1 62.69 15 ALA B CA 1
ATOM 895 C C . ALA B 1 15 ? 5.84 -20.344 -20.188 1 62.69 15 ALA B C 1
ATOM 897 O O . ALA B 1 15 ? 6.402 -19.641 -19.328 1 62.69 15 ALA B O 1
ATOM 898 N N . ARG B 1 16 ? 4.867 -21.062 -19.672 1 76.81 16 ARG B N 1
ATOM 899 C CA . ARG B 1 16 ? 4.953 -21.75 -18.391 1 76.81 16 ARG B CA 1
ATOM 900 C C . ARG B 1 16 ? 6.383 -22.219 -18.109 1 76.81 16 ARG B C 1
ATOM 902 O O . ARG B 1 16 ? 6.918 -23.062 -18.828 1 76.81 16 ARG B O 1
ATOM 909 N N . LYS B 1 17 ? 7.09 -21.516 -17.219 1 89.06 17 LYS B N 1
ATOM 910 C CA . LYS B 1 17 ? 8.438 -21.891 -16.812 1 89.06 17 LYS B CA 1
ATOM 911 C C . LYS B 1 17 ? 8.438 -23.172 -15.984 1 89.06 17 LYS B C 1
ATOM 913 O O . LYS B 1 17 ? 7.531 -23.375 -15.172 1 89.06 17 LYS B O 1
ATOM 918 N N . LEU B 1 18 ? 9.281 -24.078 -16.406 1 91.94 18 LEU B N 1
ATOM 919 C CA . LEU B 1 18 ? 9.375 -25.359 -15.719 1 91.94 18 LEU B CA 1
ATOM 920 C C . LEU B 1 18 ? 10.609 -25.406 -14.828 1 91.94 18 LEU B C 1
ATOM 922 O O . LEU B 1 18 ? 11.672 -24.906 -15.203 1 91.94 18 LEU B O 1
ATOM 926 N N . CYS B 1 19 ? 10.344 -25.859 -13.648 1 93.12 19 CYS B N 1
ATOM 927 C CA . CYS B 1 19 ? 11.438 -26.203 -12.75 1 93.12 19 CYS B CA 1
ATOM 928 C C . CYS B 1 19 ? 12.242 -27.375 -13.297 1 93.12 19 CYS B C 1
ATOM 930 O O . CYS B 1 19 ? 11.758 -28.125 -14.156 1 93.12 19 CYS B O 1
ATOM 932 N N . ARG B 1 20 ? 13.445 -27.5 -12.789 1 91.19 20 ARG B N 1
ATOM 933 C CA . ARG B 1 20 ? 14.281 -28.609 -13.219 1 91.19 20 ARG B CA 1
ATOM 934 C C . ARG B 1 20 ? 13.625 -29.953 -12.883 1 91.19 20 ARG B C 1
ATOM 936 O O . ARG B 1 20 ? 13.82 -30.938 -13.594 1 91.19 20 ARG B O 1
ATOM 943 N N . CYS B 1 21 ? 12.773 -29.984 -11.883 1 89.06 21 CYS B N 1
ATOM 944 C CA . CYS B 1 21 ? 12.141 -31.219 -11.438 1 89.06 21 CYS B CA 1
ATOM 945 C C . CYS B 1 21 ? 10.922 -31.547 -12.297 1 89.06 21 CYS B C 1
ATOM 947 O O . CYS B 1 21 ? 10.328 -32.625 -12.156 1 89.06 21 CYS B O 1
ATOM 949 N N . GLY B 1 22 ? 10.547 -30.625 -13.148 1 89.31 22 GLY B N 1
ATOM 950 C CA . GLY B 1 22 ? 9.406 -30.875 -14.023 1 89.31 22 GLY B CA 1
ATOM 951 C C . GLY B 1 22 ? 8.148 -30.172 -13.57 1 89.31 22 GLY B C 1
ATOM 952 O O . GLY B 1 22 ? 7.148 -30.156 -14.297 1 89.31 22 GLY B O 1
ATOM 953 N N . GLY B 1 23 ? 8.188 -29.562 -12.414 1 89.19 23 GLY B N 1
ATOM 954 C CA . GLY B 1 23 ? 7.023 -28.828 -11.922 1 89.19 23 GLY B CA 1
ATOM 955 C C . GLY B 1 23 ? 6.898 -27.438 -12.508 1 89.19 23 GLY B C 1
ATOM 956 O O . GLY B 1 23 ? 7.879 -26.875 -13.008 1 89.19 23 GLY B O 1
ATOM 957 N N . TYR B 1 24 ? 5.785 -26.891 -12.453 1 90.94 24 TYR B N 1
ATOM 958 C CA . TYR B 1 24 ? 5.578 -25.516 -12.922 1 90.94 24 TYR B CA 1
ATOM 959 C C . TYR B 1 24 ? 6.105 -24.516 -11.914 1 90.94 24 TYR B C 1
ATOM 961 O O . TYR B 1 24 ? 6.023 -24.734 -10.703 1 90.94 24 TYR B O 1
ATOM 969 N N . ILE B 1 25 ? 6.699 -23.484 -12.43 1 91.62 25 ILE B N 1
ATOM 970 C CA . ILE B 1 25 ? 7.078 -22.359 -11.594 1 91.62 25 ILE B CA 1
ATOM 971 C C . ILE B 1 25 ? 5.926 -21.359 -11.523 1 91.62 25 ILE B C 1
ATOM 973 O O . ILE B 1 25 ? 5.434 -20.891 -12.555 1 91.62 25 ILE B O 1
ATOM 977 N N . LYS B 1 26 ? 5.523 -21.094 -10.258 1 92.31 26 LYS B N 1
ATOM 978 C CA . LYS B 1 26 ? 4.387 -20.203 -10.047 1 92.31 2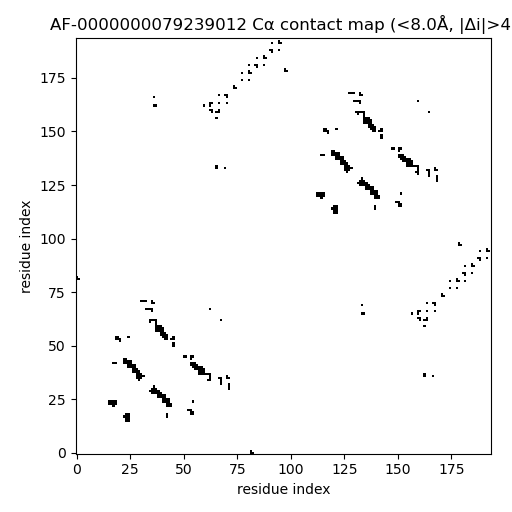6 LYS B CA 1
ATOM 979 C C . LYS B 1 26 ? 4.801 -18.953 -9.281 1 92.31 26 LYS B C 1
ATOM 981 O O . LYS B 1 26 ? 5.762 -18.984 -8.508 1 92.31 26 LYS B O 1
ATOM 986 N N . THR B 1 27 ? 4.121 -17.859 -9.625 1 92.94 27 THR B N 1
ATOM 987 C CA . THR B 1 27 ? 4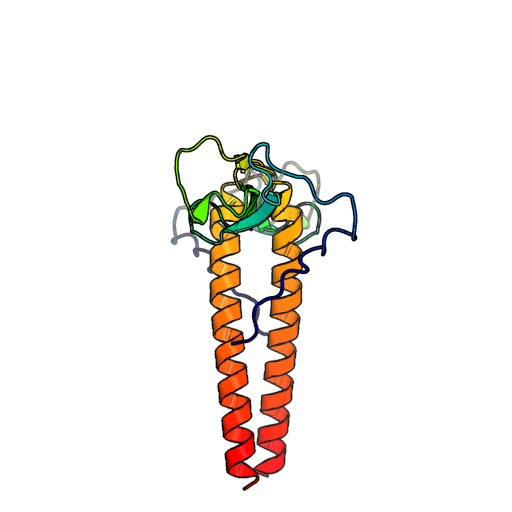.309 -16.609 -8.906 1 92.94 27 THR B CA 1
ATOM 988 C C . THR B 1 27 ? 3.379 -16.531 -7.695 1 92.94 27 THR B C 1
ATOM 990 O O . THR B 1 27 ? 2.188 -16.828 -7.805 1 92.94 27 THR B O 1
ATOM 993 N N . TRP B 1 28 ? 3.98 -16.188 -6.547 1 92 28 TRP B N 1
ATOM 994 C CA . TRP B 1 28 ? 3.232 -16.062 -5.301 1 92 28 TRP B CA 1
ATOM 995 C C . TRP B 1 28 ? 3.422 -14.68 -4.684 1 92 28 TRP B C 1
ATOM 997 O O . TRP B 1 28 ? 4.469 -14.055 -4.867 1 92 28 TRP B O 1
ATOM 1007 N N . THR B 1 29 ? 2.35 -14.258 -4 1 94.56 29 THR B N 1
ATOM 1008 C CA . THR B 1 29 ? 2.383 -12.969 -3.314 1 94.56 29 THR B CA 1
ATOM 1009 C C . THR B 1 29 ? 1.995 -13.133 -1.848 1 94.56 29 THR B C 1
ATOM 1011 O O . THR B 1 29 ? 0.811 -13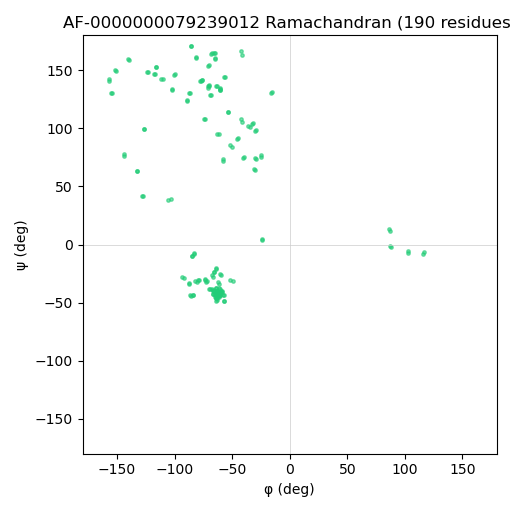.219 -1.519 1 94.56 29 THR B O 1
ATOM 1014 N N . PRO B 1 30 ? 2.932 -13.188 -0.958 1 93.62 30 PRO B N 1
ATOM 1015 C CA . PRO B 1 30 ? 2.613 -13.219 0.47 1 93.62 30 PRO B CA 1
ATOM 1016 C C . PRO B 1 30 ? 2.068 -11.891 0.985 1 93.62 30 PRO B C 1
ATOM 1018 O O . PRO B 1 30 ? 2.418 -10.828 0.46 1 93.62 30 PRO B O 1
ATOM 1021 N N . TRP B 1 31 ? 1.333 -11.914 1.979 1 95.12 31 TRP B N 1
ATOM 1022 C CA . TRP B 1 31 ? 0.751 -10.727 2.59 1 95.12 31 TRP B CA 1
ATOM 1023 C C . TRP B 1 31 ? 1.038 -10.688 4.086 1 95.12 31 TRP B C 1
ATOM 1025 O O . TRP B 1 31 ? 0.171 -10.32 4.883 1 95.12 31 TRP B O 1
ATOM 1035 N N . THR B 1 32 ? 2.246 -11.039 4.375 1 94.94 32 THR B N 1
ATOM 1036 C CA . THR B 1 32 ? 2.68 -10.984 5.77 1 94.94 32 THR B CA 1
ATOM 1037 C C . THR B 1 32 ? 3.174 -9.586 6.129 1 94.94 32 THR B C 1
ATOM 1039 O O . THR B 1 32 ? 3.389 -8.75 5.246 1 94.94 32 THR B O 1
ATOM 1042 N N . ASP B 1 33 ? 3.434 -9.297 7.355 1 92.25 33 ASP B N 1
ATOM 1043 C CA . ASP B 1 33 ? 3.906 -7.992 7.809 1 92.25 33 ASP B CA 1
ATOM 1044 C C . ASP B 1 33 ? 5.312 -7.707 7.281 1 92.25 33 ASP B C 1
ATOM 1046 O O . ASP B 1 33 ? 5.668 -6.551 7.047 1 92.25 33 ASP B O 1
ATOM 1050 N N . LEU B 1 34 ? 6.078 -8.633 7.039 1 93.25 34 LEU B N 1
ATOM 1051 C CA . LEU B 1 34 ? 7.461 -8.484 6.602 1 93.25 34 LEU B CA 1
ATOM 1052 C C . LEU B 1 34 ? 7.543 -8.367 5.082 1 93.25 34 LEU B C 1
ATOM 1054 O O . LEU B 1 34 ? 8.453 -7.715 4.555 1 93.25 34 LEU B O 1
ATOM 1058 N N . ASN B 1 35 ? 6.664 -9.023 4.383 1 96.25 35 ASN B N 1
ATOM 1059 C CA . ASN B 1 35 ? 6.672 -9.039 2.924 1 96.25 35 ASN B CA 1
ATOM 1060 C C . ASN B 1 35 ? 5.277 -8.781 2.354 1 96.25 35 ASN B C 1
ATOM 1062 O O . ASN B 1 35 ? 4.742 -9.602 1.61 1 96.25 35 ASN B O 1
ATOM 1066 N N . PRO B 1 36 ? 4.828 -7.648 2.635 1 96.88 36 PRO B N 1
ATOM 1067 C CA . PRO B 1 36 ? 3.482 -7.402 2.109 1 96.88 36 PRO B CA 1
ATOM 1068 C C . PRO B 1 36 ? 3.473 -7.16 0.602 1 96.88 36 PRO B C 1
ATOM 1070 O O . PRO B 1 36 ? 3.977 -6.137 0.134 1 96.88 36 PRO B O 1
ATOM 1073 N N . GLY B 1 37 ? 2.988 -8.125 -0.039 1 95.62 37 GLY B N 1
ATOM 1074 C CA . GLY B 1 37 ? 2.768 -7.93 -1.464 1 95.62 37 GLY B CA 1
ATOM 1075 C C . GLY B 1 37 ? 3.984 -8.266 -2.305 1 95.62 37 GLY B C 1
ATOM 1076 O O . GLY B 1 37 ? 3.949 -8.148 -3.531 1 95.62 37 GLY B O 1
ATOM 1077 N N . ARG B 1 38 ? 5.109 -8.656 -1.605 1 96.44 38 ARG B N 1
ATOM 1078 C CA . ARG B 1 38 ? 6.316 -8.992 -2.355 1 96.44 38 ARG B CA 1
ATOM 1079 C C . ARG B 1 38 ? 6.141 -10.305 -3.115 1 96.44 38 ARG B C 1
ATOM 1081 O O . ARG B 1 38 ? 5.758 -11.32 -2.533 1 96.44 38 ARG B O 1
ATOM 1088 N N . ARG B 1 39 ? 6.613 -10.219 -4.363 1 96.31 39 ARG B N 1
ATOM 1089 C CA . ARG B 1 39 ? 6.367 -11.414 -5.164 1 96.31 39 ARG B CA 1
ATOM 1090 C C . ARG B 1 39 ? 7.613 -12.289 -5.242 1 96.31 39 ARG B C 1
ATOM 1092 O O . ARG B 1 39 ? 8.734 -11.773 -5.23 1 96.31 39 ARG B O 1
ATOM 1099 N N . PHE B 1 40 ? 7.305 -13.539 -5.281 1 92.94 40 PHE B N 1
ATOM 1100 C CA . PHE B 1 40 ? 8.352 -14.516 -5.559 1 92.94 40 PHE B CA 1
ATOM 1101 C C . PHE B 1 40 ? 7.84 -15.609 -6.484 1 92.94 40 PHE B C 1
ATOM 1103 O O . PHE B 1 40 ? 6.629 -15.758 -6.68 1 92.94 40 PHE B O 1
ATOM 1110 N N . GLU B 1 41 ? 8.758 -16.266 -7.137 1 93.19 41 GLU B N 1
ATOM 1111 C CA . GLU B 1 41 ? 8.422 -17.453 -7.926 1 93.19 41 GLU B CA 1
ATOM 1112 C C . GLU B 1 41 ? 8.984 -18.719 -7.285 1 93.19 41 GLU B C 1
ATOM 1114 O O . GLU B 1 41 ? 10.086 -18.703 -6.734 1 93.19 41 GLU B O 1
ATOM 1119 N N . ALA B 1 42 ? 8.164 -19.734 -7.402 1 92.25 42 ALA B N 1
ATOM 1120 C CA . ALA B 1 42 ? 8.602 -21 -6.844 1 92.25 42 ALA B CA 1
ATOM 1121 C C . ALA B 1 42 ? 7.984 -22.172 -7.594 1 92.25 42 ALA B C 1
ATOM 1123 O O . ALA B 1 42 ? 6.91 -22.047 -8.18 1 92.25 42 ALA B O 1
ATOM 1124 N N . CYS B 1 43 ? 8.805 -23.203 -7.559 1 92.88 43 CYS B N 1
ATOM 1125 C CA . CYS B 1 43 ? 8.266 -24.453 -8.094 1 92.88 43 CYS B CA 1
ATOM 1126 C C . CYS B 1 43 ? 7.043 -24.906 -7.312 1 92.88 43 CYS B C 1
ATOM 1128 O O . CYS B 1 43 ? 7.043 -24.859 -6.078 1 92.88 43 CYS B O 1
ATOM 1130 N N . GLU B 1 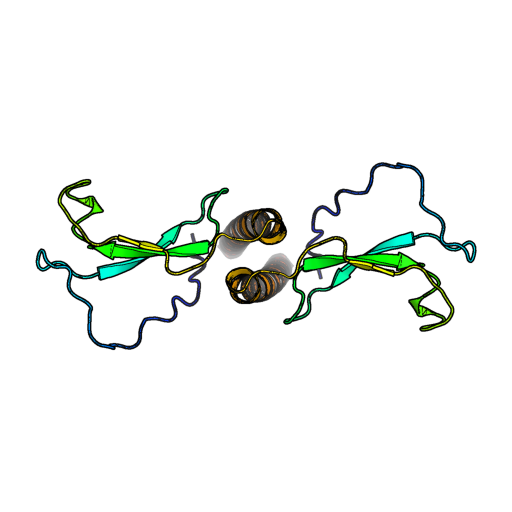44 ? 6.055 -25.25 -7.93 1 89.19 44 GLU B N 1
ATOM 1131 C CA . GLU B 1 44 ? 4.82 -25.672 -7.273 1 89.19 44 GLU B CA 1
ATOM 1132 C C . GLU B 1 44 ? 5.039 -26.953 -6.461 1 89.19 44 GLU B C 1
ATOM 1134 O O . GLU B 1 44 ? 4.281 -27.234 -5.531 1 89.19 44 GLU B O 1
ATOM 1139 N N . MET B 1 45 ? 6.086 -27.641 -6.805 1 86.38 45 MET B N 1
ATOM 1140 C CA . MET B 1 45 ? 6.379 -28.875 -6.094 1 86.38 45 MET B CA 1
ATOM 1141 C C . MET B 1 45 ? 7.172 -28.594 -4.82 1 86.38 45 MET B C 1
ATOM 1143 O O . MET B 1 45 ? 7.426 -29.5 -4.031 1 86.38 45 MET B O 1
ATOM 1147 N N . SER B 1 46 ? 7.629 -27.25 -4.723 1 82.81 46 SER B N 1
ATOM 1148 C CA . SER B 1 46 ? 8.43 -26.891 -3.559 1 82.81 46 SER B CA 1
ATOM 1149 C C . SER B 1 46 ? 7.625 -27.016 -2.27 1 82.81 46 SER B C 1
ATOM 1151 O O . SER B 1 46 ? 8.164 -27.422 -1.232 1 82.81 46 SER B O 1
ATOM 1153 N N . ARG B 1 47 ? 6.363 -26.484 -2.291 1 70.12 47 ARG B N 1
ATOM 1154 C CA . ARG B 1 47 ? 5.57 -26.609 -1.072 1 70.12 47 ARG B CA 1
ATOM 1155 C C . ARG B 1 47 ? 5.578 -28.031 -0.558 1 70.12 47 ARG B C 1
ATOM 1157 O O . ARG B 1 47 ? 5.492 -28.266 0.65 1 70.12 47 ARG B O 1
ATOM 1164 N N . ARG B 1 48 ? 5.668 -28.984 -1.506 1 60.28 48 ARG B N 1
ATOM 1165 C CA . ARG B 1 48 ? 5.621 -30.391 -1.14 1 60.28 48 ARG B CA 1
ATOM 1166 C C . ARG B 1 48 ? 6.965 -30.875 -0.599 1 60.28 48 ARG B C 1
ATOM 1168 O O . ARG B 1 48 ? 7.016 -31.734 0.278 1 60.28 48 ARG B O 1
ATOM 1175 N N . ASN B 1 49 ? 8.148 -30.328 -1.024 1 59.09 49 ASN B N 1
ATOM 1176 C CA . ASN B 1 49 ? 9.445 -30.828 -0.591 1 59.09 49 ASN B CA 1
ATOM 1177 C C . ASN B 1 49 ? 10.453 -29.688 -0.428 1 59.09 49 ASN B C 1
ATOM 1179 O O . ASN B 1 49 ? 11.242 -29.406 -1.338 1 59.09 49 ASN B O 1
ATOM 1183 N N . ARG B 1 50 ? 10.367 -28.953 0.575 1 56.53 50 ARG B N 1
ATOM 1184 C CA . ARG B 1 50 ? 11.297 -27.875 0.931 1 56.53 50 ARG B CA 1
ATOM 1185 C C . ARG B 1 50 ? 12.734 -28.391 0.966 1 56.53 50 ARG B C 1
ATOM 1187 O O . ARG B 1 50 ? 12.992 -29.484 1.472 1 56.53 50 ARG B O 1
ATOM 1194 N N . GLY B 1 51 ? 13.562 -27.953 0.103 1 61.53 51 GLY B N 1
ATOM 1195 C CA . GLY B 1 51 ? 14.977 -28.312 0.191 1 61.53 51 GLY B CA 1
ATOM 1196 C C . GLY B 1 51 ? 15.461 -29.141 -0.984 1 61.53 51 GLY B C 1
ATOM 1197 O O . GLY B 1 51 ? 16.656 -29.391 -1.113 1 61.53 51 GLY B O 1
ATOM 1198 N N . ASN B 1 52 ? 14.633 -29.578 -1.825 1 64.88 52 ASN B N 1
ATOM 1199 C CA . ASN B 1 52 ? 15.125 -30.594 -2.766 1 64.88 52 ASN B CA 1
ATOM 1200 C C . ASN B 1 52 ? 15.391 -29.984 -4.141 1 64.88 52 ASN B C 1
ATOM 1202 O O . ASN B 1 52 ? 15.219 -30.656 -5.16 1 64.88 52 ASN B O 1
ATOM 1206 N N . GLY B 1 53 ? 15.93 -28.766 -4.129 1 83.81 53 GLY B N 1
ATOM 1207 C CA . GLY B 1 53 ? 16.406 -28.281 -5.414 1 83.81 53 GLY B CA 1
ATOM 1208 C C . GLY B 1 53 ? 15.32 -27.594 -6.23 1 83.81 53 GLY B C 1
ATOM 1209 O O . GLY B 1 53 ? 15.445 -27.453 -7.449 1 83.81 53 GLY B O 1
ATOM 1210 N N . HIS B 1 54 ? 14.281 -27.359 -5.586 1 90.56 54 HIS B N 1
ATOM 1211 C CA . HIS B 1 54 ? 13.211 -26.688 -6.316 1 90.56 54 HIS B CA 1
ATOM 1212 C C . HIS B 1 54 ? 13.508 -25.203 -6.496 1 90.56 54 HIS B C 1
ATOM 1214 O O . HIS B 1 54 ? 14.086 -24.562 -5.609 1 90.56 54 HIS B O 1
ATOM 1220 N N . HIS B 1 55 ? 13.141 -24.781 -7.664 1 92.81 55 HIS B N 1
ATOM 1221 C CA . HIS B 1 55 ? 13.352 -23.375 -7.988 1 92.81 55 HIS B CA 1
ATOM 1222 C C . HIS B 1 55 ? 12.594 -22.469 -7.027 1 92.81 55 HIS B C 1
ATOM 1224 O O . HIS B 1 55 ? 11.445 -22.75 -6.676 1 92.81 55 HIS B O 1
ATOM 1230 N N . TRP B 1 56 ? 13.281 -21.453 -6.578 1 92.94 56 TRP B N 1
ATOM 1231 C CA . TRP B 1 56 ? 12.695 -20.391 -5.773 1 92.94 56 TRP B CA 1
ATOM 1232 C C . TRP B 1 56 ? 13.5 -19.094 -5.91 1 92.94 56 TRP B C 1
ATOM 1234 O O . TRP B 1 56 ? 14.734 -19.125 -5.852 1 92.94 56 TRP B O 1
ATOM 1244 N N . GLU B 1 57 ? 12.727 -17.906 -6.211 1 93.25 57 GLU B N 1
ATOM 1245 C CA . GLU B 1 57 ? 13.414 -16.625 -6.344 1 93.25 57 GLU B CA 1
ATOM 1246 C C . GLU B 1 57 ? 12.453 -15.461 -6.098 1 93.25 57 GLU B C 1
ATOM 1248 O O . GLU B 1 57 ? 11.312 -15.484 -6.566 1 93.25 57 GLU B O 1
ATOM 1253 N N . TRP B 1 58 ? 13.062 -14.469 -5.398 1 94.94 58 TRP B N 1
ATOM 1254 C CA . TRP B 1 58 ? 12.273 -13.242 -5.277 1 94.94 58 TRP B CA 1
ATOM 1255 C C . TRP B 1 58 ? 12.172 -12.523 -6.621 1 94.94 58 TRP B C 1
ATOM 1257 O O . TRP B 1 58 ? 13.156 -12.422 -7.352 1 94.94 58 TRP B O 1
ATOM 1267 N N . LEU B 1 59 ? 10.969 -12.086 -6.824 1 94.88 59 LEU B N 1
ATOM 1268 C CA . LEU B 1 59 ? 10.758 -11.289 -8.023 1 94.88 59 LEU B CA 1
ATOM 1269 C C . LEU B 1 59 ? 10.906 -9.805 -7.723 1 94.88 59 LEU B C 1
ATOM 1271 O O . LEU B 1 59 ? 11.305 -9.023 -8.594 1 94.88 59 LEU B O 1
ATOM 1275 N N . ASP B 1 60 ? 10.609 -9.453 -6.484 1 96.56 60 ASP B N 1
ATOM 1276 C CA . ASP B 1 60 ? 10.641 -8.047 -6.082 1 96.56 60 ASP B CA 1
ATOM 1277 C C . ASP B 1 60 ? 11.703 -7.805 -5.012 1 96.56 60 ASP B C 1
ATOM 1279 O O . ASP B 1 60 ? 12.047 -8.719 -4.258 1 96.56 60 ASP B O 1
ATOM 1283 N N . ALA B 1 61 ? 12.172 -6.543 -5.027 1 96.62 61 ALA B N 1
ATOM 1284 C CA . ALA B 1 61 ? 12.977 -6.105 -3.887 1 96.62 61 ALA B CA 1
ATOM 1285 C C . ALA B 1 61 ? 12.141 -6.074 -2.611 1 96.62 61 ALA B C 1
ATOM 1287 O O . ALA B 1 61 ? 10.914 -6.148 -2.664 1 96.62 61 ALA B O 1
ATOM 1288 N N . PRO B 1 62 ? 12.828 -6.008 -1.547 1 96.81 62 PRO B N 1
ATOM 1289 C CA . PRO B 1 62 ? 12.055 -5.883 -0.31 1 96.81 62 PRO B CA 1
ATOM 1290 C C . PRO B 1 62 ? 11.125 -4.672 -0.318 1 96.81 62 PRO B C 1
ATOM 1292 O O . PRO B 1 62 ? 11.484 -3.615 -0.842 1 96.81 62 PRO B O 1
ATOM 1295 N N . THR B 1 63 ? 10.047 -4.859 0.249 1 97 63 THR B N 1
ATOM 1296 C CA . THR B 1 63 ? 9.117 -3.744 0.388 1 97 63 THR B CA 1
ATOM 1297 C C . THR B 1 63 ? 9.719 -2.645 1.259 1 97 63 THR B C 1
ATOM 1299 O O . THR B 1 63 ? 10.32 -2.926 2.297 1 97 63 THR B O 1
ATOM 1302 N N . CYS B 1 64 ? 9.516 -1.467 0.761 1 97.31 64 CYS B N 1
ATOM 1303 C CA . CYS B 1 64 ? 10.086 -0.324 1.466 1 97.31 64 CYS B CA 1
ATOM 1304 C C . CYS B 1 64 ? 9.406 -0.114 2.811 1 97.31 64 CYS B C 1
ATOM 1306 O O . CYS B 1 64 ? 8.312 -0.633 3.041 1 97.31 64 CYS B O 1
ATOM 1308 N N . ALA B 1 65 ? 10.055 0.674 3.643 1 95.81 65 ALA B N 1
ATOM 1309 C CA . ALA B 1 65 ? 9.578 0.888 5.004 1 95.81 65 ALA B CA 1
ATOM 1310 C C . ALA B 1 65 ? 8.148 1.434 5.004 1 95.81 65 ALA B C 1
ATOM 1312 O O . ALA B 1 65 ? 7.289 0.94 5.734 1 95.81 65 ALA B O 1
ATOM 1313 N N . ARG B 1 66 ? 7.945 2.408 4.242 1 95.31 66 ARG B N 1
ATOM 1314 C CA . ARG B 1 66 ? 6.613 3.006 4.191 1 95.31 66 ARG B CA 1
ATOM 1315 C C . ARG B 1 66 ? 5.578 2 3.695 1 95.31 66 ARG B C 1
ATOM 1317 O O . ARG B 1 66 ? 4.453 1.961 4.195 1 95.31 66 ARG B O 1
ATOM 1324 N N . GLY B 1 67 ? 5.953 1.259 2.723 1 95.56 67 GLY B N 1
ATOM 1325 C CA . GLY B 1 67 ? 5.059 0.215 2.246 1 95.56 67 GLY B CA 1
ATOM 1326 C C . GLY B 1 67 ? 4.688 -0.79 3.32 1 95.56 67 GLY B C 1
ATOM 1327 O O . GLY B 1 67 ? 3.531 -1.207 3.414 1 95.56 67 GLY B O 1
ATOM 1328 N N . LYS B 1 68 ? 5.641 -1.148 4.113 1 97 68 LYS B N 1
ATOM 1329 C CA . LYS B 1 68 ? 5.391 -2.109 5.18 1 97 68 LYS B CA 1
ATOM 1330 C C . LYS B 1 68 ? 4.43 -1.541 6.219 1 97 68 LYS B C 1
ATOM 1332 O O . LYS B 1 68 ? 3.729 -2.291 6.902 1 97 68 LYS B O 1
ATOM 1337 N N . GLU B 1 69 ? 4.414 -0.274 6.238 1 95.75 69 GLU B N 1
ATOM 1338 C CA . GLU B 1 69 ? 3.49 0.388 7.152 1 95.75 69 GLU B CA 1
ATOM 1339 C C . GLU B 1 69 ? 2.098 0.508 6.539 1 95.75 69 GLU B C 1
ATOM 1341 O O . GLU B 1 69 ? 1.101 0.173 7.18 1 95.75 69 GLU B O 1
ATOM 1346 N N . LEU B 1 70 ? 2.08 0.871 5.34 1 96.56 70 LEU B N 1
ATOM 1347 C CA . LEU B 1 70 ? 0.822 1.294 4.734 1 96.56 70 LEU B CA 1
ATOM 1348 C C . LEU B 1 70 ? 0.051 0.096 4.191 1 96.56 70 LEU B C 1
ATOM 1350 O O . LEU B 1 70 ? -1.164 -0.001 4.375 1 96.56 70 LEU B O 1
ATOM 1354 N N . ILE B 1 71 ? 0.749 -0.772 3.531 1 96.5 71 ILE B N 1
ATOM 1355 C CA . ILE B 1 71 ? 0.068 -1.808 2.76 1 96.5 71 ILE B CA 1
ATOM 1356 C C . ILE B 1 71 ? -0.739 -2.703 3.697 1 96.5 71 ILE B C 1
ATOM 1358 O O . ILE B 1 71 ? -1.937 -2.912 3.486 1 96.5 71 ILE B O 1
ATOM 1362 N N . PRO B 1 72 ? -0.153 -3.186 4.805 1 96.19 72 PRO B N 1
ATOM 1363 C CA . PRO B 1 72 ? -0.985 -3.986 5.703 1 96.19 72 PRO B CA 1
ATOM 1364 C C . PRO B 1 72 ? -2.174 -3.207 6.262 1 96.19 72 PRO B C 1
ATOM 1366 O O . PRO B 1 72 ? -3.262 -3.764 6.426 1 96.19 72 PRO B O 1
ATOM 1369 N N . GLY B 1 73 ? -2.01 -1.995 6.566 1 94.94 73 GLY B N 1
ATOM 1370 C CA . GLY B 1 73 ? -3.098 -1.166 7.059 1 94.94 73 GLY B CA 1
ATOM 1371 C C . GLY B 1 73 ? -4.234 -1.021 6.066 1 94.94 73 GLY B C 1
ATOM 1372 O O . GLY B 1 73 ? -5.406 -1.135 6.438 1 94.94 73 GLY B O 1
ATOM 1373 N N . LEU B 1 74 ? -3.854 -0.786 4.855 1 94.62 74 LEU B N 1
ATOM 1374 C CA . LEU B 1 74 ? -4.855 -0.66 3.803 1 94.62 74 LEU B CA 1
ATOM 1375 C C . LEU B 1 74 ? -5.609 -1.971 3.611 1 94.62 74 LEU B C 1
ATOM 1377 O O . LEU B 1 74 ? -6.832 -1.968 3.428 1 94.62 74 LEU B O 1
ATOM 1381 N N . MET B 1 75 ? -4.953 -3.049 3.719 1 94.5 75 MET B N 1
ATOM 1382 C CA . MET B 1 75 ? -5.57 -4.363 3.57 1 94.5 75 MET B CA 1
ATOM 1383 C C . MET B 1 75 ? -6.547 -4.637 4.707 1 94.5 75 MET B C 1
ATOM 1385 O O . MET B 1 75 ? -7.633 -5.18 4.48 1 94.5 75 MET B O 1
ATOM 1389 N N . ARG B 1 76 ? -6.148 -4.293 5.902 1 95.38 76 ARG B N 1
ATOM 1390 C CA . ARG B 1 76 ? -7.051 -4.484 7.035 1 95.38 76 ARG B CA 1
ATOM 1391 C C . ARG B 1 76 ? -8.32 -3.656 6.871 1 95.38 76 ARG B C 1
ATOM 1393 O O . ARG B 1 76 ? -9.422 -4.137 7.145 1 95.38 76 ARG B O 1
ATOM 1400 N N . ARG B 1 77 ? -8.188 -2.506 6.449 1 96 77 ARG B N 1
ATOM 1401 C CA . ARG B 1 77 ? -9.352 -1.642 6.25 1 96 77 ARG B CA 1
ATOM 1402 C C . ARG B 1 77 ? -10.258 -2.189 5.156 1 96 77 ARG B C 1
ATOM 1404 O O . ARG B 1 77 ? -11.484 -2.154 5.285 1 96 77 ARG B O 1
ATOM 1411 N N . MET B 1 78 ? -9.625 -2.611 4.148 1 95.75 78 MET B N 1
ATOM 1412 C CA . MET B 1 78 ? -10.398 -3.178 3.049 1 95.75 78 MET B CA 1
ATOM 1413 C C . MET B 1 78 ? -11.195 -4.395 3.512 1 95.75 78 MET B C 1
ATOM 1415 O O . MET B 1 78 ? -12.359 -4.562 3.146 1 95.75 78 MET B O 1
ATOM 1419 N N . ARG B 1 79 ? -10.594 -5.148 4.262 1 95.12 79 ARG B N 1
ATOM 1420 C CA . ARG B 1 79 ? -11.297 -6.312 4.797 1 95.12 79 ARG B CA 1
ATOM 1421 C C . ARG B 1 79 ? -12.469 -5.887 5.676 1 95.12 79 ARG B C 1
ATOM 1423 O O . ARG B 1 79 ? -13.547 -6.469 5.598 1 95.12 79 ARG B O 1
ATOM 1430 N N . ALA B 1 80 ? -12.211 -4.934 6.496 1 96.75 80 ALA B N 1
ATOM 1431 C CA . ALA B 1 80 ? -13.273 -4.41 7.348 1 96.75 80 ALA B CA 1
ATOM 1432 C C . ALA B 1 80 ? -14.43 -3.857 6.512 1 96.75 80 ALA B C 1
ATOM 1434 O O . ALA B 1 80 ? -15.594 -4.086 6.824 1 96.75 80 ALA B O 1
ATOM 1435 N N . MET B 1 81 ? -14.125 -3.174 5.43 1 96.81 81 MET B N 1
ATOM 1436 C CA . MET B 1 81 ? -15.141 -2.607 4.551 1 96.81 81 MET B CA 1
ATOM 1437 C C . MET B 1 81 ? -15.938 -3.709 3.852 1 96.81 81 MET B C 1
ATOM 1439 O O . MET B 1 81 ? -17.141 -3.582 3.658 1 96.81 81 MET B O 1
ATOM 1443 N N . GLU B 1 82 ? -15.227 -4.727 3.471 1 95.94 82 GLU B N 1
ATOM 1444 C CA . GLU B 1 82 ? -15.906 -5.871 2.877 1 95.94 82 GLU B CA 1
ATOM 1445 C C . GLU B 1 82 ? -16.906 -6.48 3.85 1 95.94 82 GLU B C 1
ATOM 1447 O O . GLU B 1 82 ? -18.031 -6.816 3.461 1 95.94 82 GLU B O 1
ATOM 1452 N N . GLU B 1 83 ? -16.5 -6.609 5.074 1 97 83 GLU B N 1
ATOM 1453 C CA . GLU B 1 83 ? -17.406 -7.148 6.094 1 97 83 GLU B CA 1
ATOM 1454 C C . GLU B 1 83 ? -18.609 -6.23 6.305 1 97 83 GLU B C 1
ATOM 1456 O O . GLU B 1 83 ? -19.734 -6.703 6.453 1 97 83 GLU B O 1
ATOM 1461 N N . ASP B 1 84 ? -18.406 -4.973 6.328 1 97.44 84 ASP B N 1
ATOM 1462 C CA . ASP B 1 84 ? -19.484 -4.004 6.477 1 97.44 84 ASP B CA 1
ATOM 1463 C C . ASP B 1 84 ? -20.484 -4.105 5.32 1 97.44 84 ASP B C 1
ATOM 1465 O O . ASP B 1 84 ? -21.688 -4.008 5.527 1 97.44 84 ASP B O 1
ATOM 1469 N N . LEU B 1 85 ? -20 -4.277 4.188 1 96.56 85 LEU B N 1
ATOM 1470 C CA . LEU B 1 85 ? -20.844 -4.406 3.012 1 96.56 85 LEU B CA 1
ATOM 1471 C C . LEU B 1 85 ? -21.734 -5.648 3.111 1 96.56 85 LEU B C 1
ATOM 1473 O O . LEU B 1 85 ? -22.922 -5.602 2.795 1 96.56 85 LEU B O 1
ATOM 1477 N N . LYS B 1 86 ? -21.062 -6.652 3.545 1 96.5 86 LYS B N 1
ATOM 1478 C CA . LYS B 1 86 ? -21.828 -7.891 3.711 1 96.5 86 LYS B CA 1
ATOM 1479 C C . LYS B 1 86 ? -22.938 -7.719 4.738 1 96.5 86 LYS B C 1
ATOM 1481 O O . LYS B 1 86 ? -24.062 -8.172 4.523 1 96.5 86 LYS B O 1
ATOM 1486 N N . LEU B 1 87 ? -22.656 -7.074 5.816 1 95.56 87 LEU B N 1
ATOM 1487 C CA . LEU B 1 87 ? -23.641 -6.852 6.879 1 95.56 87 LEU B CA 1
ATOM 1488 C C . LEU B 1 87 ? -24.797 -6 6.379 1 95.56 87 LEU B C 1
ATOM 1490 O O . LEU B 1 87 ? -25.953 -6.305 6.66 1 95.56 87 LEU B O 1
ATOM 1494 N N . LYS B 1 88 ? -24.547 -5.012 5.598 1 95.19 88 LYS B N 1
ATOM 1495 C CA . LYS B 1 88 ? -25.609 -4.145 5.086 1 95.19 88 LYS B CA 1
ATOM 1496 C C . LYS B 1 88 ? -26.484 -4.883 4.074 1 95.19 88 LYS B C 1
ATOM 1498 O O . LYS B 1 88 ? -27.688 -4.652 4.008 1 95.19 88 LYS B O 1
ATOM 1503 N N . GLU B 1 89 ? -25.828 -5.676 3.309 1 93.12 89 GLU B N 1
ATOM 1504 C CA . GLU B 1 89 ? -26.578 -6.484 2.357 1 93.12 89 GLU B CA 1
ATOM 1505 C C . GLU B 1 89 ? -27.547 -7.43 3.076 1 93.12 89 GLU B C 1
ATOM 1507 O O . GLU B 1 89 ? -28.688 -7.59 2.662 1 93.12 89 GLU B O 1
ATOM 1512 N N . GLU B 1 90 ? -27.109 -8.023 4.145 1 94.19 90 GLU B N 1
ATOM 1513 C CA . GLU B 1 90 ? -27.938 -8.93 4.93 1 94.19 90 GLU B CA 1
ATOM 1514 C C . GLU B 1 90 ? -29.094 -8.18 5.594 1 94.19 90 GLU B C 1
ATOM 1516 O O . GLU B 1 90 ? -30.219 -8.68 5.637 1 94.19 90 GLU B O 1
ATOM 1521 N N . GLN B 1 91 ? -28.859 -7.051 6.078 1 92.12 91 GLN B N 1
ATOM 1522 C CA . GLN B 1 91 ? -29.891 -6.238 6.711 1 92.12 91 GLN B CA 1
ATOM 1523 C C . GLN B 1 91 ? -30.969 -5.836 5.707 1 92.12 91 GLN B C 1
ATOM 1525 O O . GLN B 1 91 ? -32.156 -5.828 6.031 1 92.12 91 GLN B O 1
ATOM 1530 N N . LYS B 1 92 ? -30.562 -5.383 4.543 1 89.62 92 LYS B N 1
ATOM 1531 C CA . LYS B 1 92 ? -31.516 -5.031 3.492 1 89.62 92 LYS B CA 1
ATOM 1532 C C . LYS B 1 92 ? -32.406 -6.215 3.141 1 89.62 92 LYS B C 1
ATOM 1534 O O . LYS B 1 92 ? -33.625 -6.051 2.951 1 89.62 92 LYS B O 1
ATOM 1539 N N . LYS B 1 93 ? -31.828 -7.391 3.016 1 88.62 93 LYS B N 1
ATOM 1540 C CA . LYS B 1 93 ? -32.594 -8.594 2.697 1 88.62 93 LYS B CA 1
ATOM 1541 C C . LYS B 1 93 ? -33.625 -8.898 3.787 1 88.62 93 LYS B C 1
ATOM 1543 O O . LYS B 1 93 ? -34.719 -9.344 3.496 1 88.62 93 LYS B O 1
ATOM 1548 N N . GLU B 1 94 ? -33.312 -8.602 5 1 88.06 94 GLU B N 1
ATOM 1549 C CA . GLU B 1 94 ? -34.188 -8.859 6.129 1 88.06 94 GLU B CA 1
ATOM 1550 C C . GLU B 1 94 ? -35.375 -7.887 6.137 1 88.06 94 GLU B C 1
ATOM 1552 O O . GLU B 1 94 ? -36.469 -8.242 6.559 1 88.06 94 GLU B O 1
ATOM 1557 N N . VAL B 1 95 ? -35.25 -6.684 5.688 1 85.88 95 VAL B N 1
ATOM 1558 C CA . VAL B 1 95 ? -36.312 -5.695 5.688 1 85.88 95 VAL B CA 1
ATOM 1559 C C . VAL B 1 95 ? -37.25 -5.93 4.492 1 85.88 95 VAL B C 1
ATOM 1561 O O . VAL B 1 95 ? -38.438 -5.605 4.539 1 85.88 95 VAL B O 1
ATOM 1564 N N . GLU B 1 96 ? -36.688 -6.391 3.461 1 82.12 96 GLU B N 1
ATOM 1565 C CA . GLU B 1 96 ? -37.5 -6.672 2.271 1 82.12 96 GLU B CA 1
ATOM 1566 C C . GLU B 1 96 ? -38.375 -7.902 2.477 1 82.12 96 GLU B C 1
ATOM 1568 O O . GLU B 1 96 ? -39.406 -8.047 1.83 1 82.12 96 GLU B O 1
ATOM 1573 N N . ASP B 1 97 ? -37.906 -8.875 3.273 1 76.12 97 ASP B N 1
ATOM 1574 C CA . ASP B 1 97 ? -38.719 -10.062 3.551 1 76.12 97 ASP B CA 1
ATOM 1575 C C . ASP B 1 97 ? -39.719 -9.789 4.676 1 76.12 97 ASP B C 1
ATOM 1577 O O . ASP B 1 97 ? -40.844 -10.289 4.648 1 76.12 97 ASP B O 1
#

Sequence (194 aa):
MSQISFSSTNPSLSARKLCRCGGYIKTWTPWTDLNPGRRFEACEMSRRNRGNGHHWEWLDAPTCARGKELIPGLMRRMRAMEEDLKLKEEQKKEVEDMSQISFSSTNPSLSARKLCRCGGYIKTWTPWTDLNPGRRFEACEMSRRNRGNGHHWEWLDAPTCARGKELIPGLMRRMRAMEEDLKLKEEQKKEVED

Nearest PDB structures (foldseek):
  7jl5-assembly1_A  TM=6.113E-01  e=7.676E-01  Homo sapiens
  8udv-assembly3_C  TM=3.433E-01  e=9.963E+00  Homo sapiens
  7jl5-assembly1_A  TM=6.129E-01  e=8.975E-01  Homo sapiens
  8udv-assembly3_C  TM=3.432E-01  e=9.808E+00  Homo sapiens

pLDDT: mean 83.23, std 19.68, range [28.58, 97.44]